Protein AF-A0A3D3G756-F1 (afdb_monomer)

Secondary structure (DSSP, 8-state):
-HHHHHSHHHHHHHHHHHHHHHHHHHHHHHHHHS--------------------------------------PPPPPP-------------------PPPPP-PPPPP-PPPPPPPPPBPTT-EESSGGGBPTTEEEE-SSSS-EEEEETT-TT-TT---------------------------HHHHHHHHHHHHHHHHHHH-

Radius of gyration: 45.31 Å; Cα contacts (8 Å, |Δi|>4): 99; chains: 1; bounding box: 117×76×97 Å

Sequence (204 aa):
MKFLKKNWPFLLIGLVSLLLGVLAILTAAKLRQTKPVAPTAPQSKPQALEGSPVPECRTSFTITLGSPGPSTTPSPTPTTSPGTPTPTPSPTATPVATPTPTPSATPAVTPSPTASPPLDCGSTCTSSTNCTSGMTCYIASGTTGVCRNVSCQTDTDCVCDVALAASPNPSSSVIPSVPQAGTAWPTLLLILGGTALLILGFAL

Solvent-accessible surface area (backbone atoms only — not comparable to full-atom values): 13929 Å² total; per-residue (Å²): 117,72,67,62,68,74,43,40,66,60,53,50,51,51,52,54,51,50,52,53,52,51,52,53,51,51,52,52,49,53,61,65,66,56,61,85,74,69,76,85,67,78,81,79,75,79,79,75,78,86,83,72,90,76,80,81,85,77,89,83,80,84,83,81,75,83,72,84,74,84,81,81,79,84,82,84,80,89,78,90,80,84,88,78,84,85,78,77,87,71,85,78,77,76,82,72,82,73,81,76,80,72,84,74,77,75,77,78,79,75,78,74,78,78,78,72,78,58,34,56,74,67,35,80,23,77,43,40,85,44,23,36,94,78,32,33,43,43,57,90,67,83,81,53,22,28,18,17,27,73,89,27,66,85,45,85,79,46,66,60,85,78,74,80,87,74,76,81,84,72,96,70,95,73,79,79,79,70,79,71,85,65,77,51,61,68,58,56,49,52,52,54,51,53,50,51,51,53,52,53,66,72,75,109

Foldseek 3Di:
DVVCVVCVVVVVVVVVVVVVVVVVVVVVVVVVVPDVPPPPDPPPPDPPPPDDDDPPPDDDDDDDDDDPDDDDDDDDDDDDDDDDDDDDDDPDDDDDPDPDDDPDPDPDDDDDPDQDPADEFFDKDQAQSNHDPQWGFDDPDDRIGTTAHPQCSPDNVNDDPPPPDDPDDDDDDDDPPDPDPDPPPVVVCCVVVVVVVVVVVVVD

pLDDT: mean 70.36, std 15.82, range [40.25, 96.44]

Mean predicted aligned error: 23.77 Å

Structure (mmCIF, N/CA/C/O backbone):
data_AF-A0A3D3G756-F1
#
_entry.id   AF-A0A3D3G756-F1
#
loop_
_atom_site.group_PDB
_atom_site.id
_atom_site.type_symbol
_atom_site.label_atom_id
_atom_site.label_alt_id
_atom_site.label_comp_id
_atom_site.label_asym_id
_atom_site.label_entity_id
_atom_site.label_seq_id
_atom_site.pdbx_PDB_ins_code
_atom_site.Cartn_x
_atom_site.Cartn_y
_atom_site.Cartn_z
_atom_site.occupancy
_atom_site.B_iso_or_equiv
_atom_site.auth_seq_id
_atom_site.auth_comp_id
_atom_site.auth_asym_id
_atom_site.auth_atom_id
_atom_site.pdbx_PDB_model_num
ATOM 1 N N . MET A 1 1 ? -49.287 19.455 43.563 1.00 56.22 1 MET A N 1
ATOM 2 C CA . MET A 1 1 ? -48.103 20.335 43.370 1.00 56.22 1 MET A CA 1
ATOM 3 C C . MET A 1 1 ? -46.859 19.928 44.181 1.00 56.22 1 MET A C 1
ATOM 5 O O . MET A 1 1 ? -45.761 20.147 43.690 1.00 56.22 1 MET A O 1
ATOM 9 N N . LYS A 1 2 ? -46.965 19.302 45.370 1.00 63.75 2 LYS A N 1
ATOM 10 C CA . LYS A 1 2 ? -45.785 18.849 46.153 1.00 63.75 2 LYS A CA 1
ATOM 11 C C . LYS A 1 2 ? -45.009 17.675 45.519 1.00 63.75 2 LYS A C 1
ATOM 13 O O . LYS A 1 2 ? -43.790 17.629 45.626 1.00 63.75 2 LYS A O 1
ATOM 18 N N . PHE A 1 3 ? -45.703 16.787 44.803 1.00 61.47 3 PHE A N 1
ATOM 19 C CA . PHE A 1 3 ? -45.111 15.628 44.113 1.00 61.47 3 PHE A CA 1
ATOM 20 C C . PHE A 1 3 ? -44.195 16.028 42.939 1.00 61.47 3 PHE A C 1
ATOM 22 O O . PHE A 1 3 ? -43.108 15.484 42.778 1.00 61.47 3 PHE A O 1
ATOM 29 N N . LEU A 1 4 ? -44.583 17.061 42.180 1.00 67.75 4 LEU A N 1
ATOM 30 C CA . LEU A 1 4 ? -43.820 17.550 41.025 1.00 67.75 4 LEU A CA 1
ATOM 31 C C . LEU A 1 4 ? -42.479 18.186 41.432 1.00 67.75 4 LEU A C 1
ATOM 33 O O . LEU A 1 4 ? -41.499 18.093 40.705 1.00 67.75 4 LEU A O 1
ATOM 37 N N . LYS A 1 5 ? -42.419 18.795 42.624 1.00 78.19 5 LYS A N 1
ATOM 38 C CA . LYS A 1 5 ? -41.202 19.433 43.151 1.00 78.19 5 LYS A CA 1
ATOM 39 C C . LYS A 1 5 ? -40.232 18.423 43.778 1.00 78.19 5 LYS A C 1
ATOM 41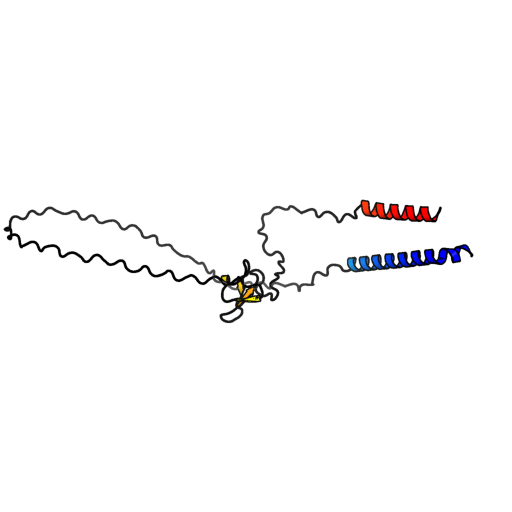 O O . LYS A 1 5 ? -39.027 18.615 43.707 1.00 78.19 5 LYS A O 1
ATOM 46 N N . LYS A 1 6 ? -40.761 17.339 44.357 1.00 82.94 6 LYS A N 1
ATOM 47 C CA . LYS A 1 6 ? -39.988 16.219 44.925 1.00 82.94 6 LYS A CA 1
ATOM 48 C C . LYS A 1 6 ? -39.325 15.379 43.825 1.00 82.94 6 LYS A C 1
ATOM 50 O O . LYS A 1 6 ? -38.186 14.956 43.986 1.00 82.94 6 LYS A O 1
ATOM 55 N N . ASN A 1 7 ? -40.018 15.209 42.697 1.00 80.94 7 ASN A N 1
ATOM 56 C CA . ASN A 1 7 ? -39.595 14.327 41.604 1.00 80.94 7 ASN A CA 1
ATOM 57 C C . ASN A 1 7 ? -38.994 15.090 40.408 1.00 80.94 7 ASN A C 1
ATOM 59 O O . ASN A 1 7 ? -38.668 14.492 39.386 1.00 80.94 7 ASN A O 1
ATOM 63 N N . TRP A 1 8 ? -38.812 16.407 40.545 1.00 86.38 8 TRP A N 1
ATOM 64 C CA . TRP A 1 8 ? -38.181 17.275 39.552 1.00 86.38 8 TRP A CA 1
ATOM 65 C C . TRP A 1 8 ? -36.830 16.762 39.017 1.00 86.38 8 TRP A C 1
ATOM 67 O O . TRP A 1 8 ? -36.660 16.772 37.798 1.00 86.38 8 TRP A O 1
ATOM 77 N N . PRO A 1 9 ? -35.881 16.265 39.846 1.00 87.19 9 PRO A N 1
ATOM 78 C CA . PRO A 1 9 ? -34.619 15.750 39.314 1.00 87.19 9 PRO A CA 1
ATOM 79 C C . PRO A 1 9 ? -34.810 14.499 38.445 1.00 87.19 9 PRO A C 1
ATOM 81 O O . PRO A 1 9 ? -34.137 14.368 37.429 1.00 87.19 9 PRO A O 1
ATOM 84 N N . PHE A 1 10 ? -35.761 13.620 38.774 1.00 87.44 10 PHE A N 1
ATOM 85 C CA . PHE A 1 10 ? -36.064 12.437 37.959 1.00 87.44 10 PHE A CA 1
ATOM 86 C C . PHE A 1 10 ? -36.694 12.810 36.614 1.00 87.44 10 PHE A C 1
ATOM 88 O O . PHE A 1 10 ? -36.342 12.226 35.592 1.00 87.44 10 PHE A O 1
ATOM 95 N N . LEU A 1 11 ? -37.562 13.827 36.592 1.00 86.81 11 LEU A N 1
ATOM 96 C CA . LEU A 1 11 ? -38.091 14.387 35.344 1.00 86.81 11 LEU A CA 1
ATOM 97 C C . LEU A 1 11 ? -36.989 15.015 34.484 1.00 86.81 11 LEU A C 1
ATOM 99 O O . LEU A 1 11 ? -36.976 14.811 33.274 1.00 86.81 11 LEU A O 1
ATOM 103 N N . LEU A 1 12 ? -36.044 15.732 35.099 1.00 90.75 12 LEU A N 1
ATOM 104 C CA . LEU A 1 12 ? -34.893 16.310 34.402 1.00 90.75 12 LEU A CA 1
ATOM 105 C C . LEU A 1 12 ? -33.998 15.227 33.792 1.00 90.75 12 LEU A C 1
ATOM 107 O O . LEU A 1 12 ? -33.645 15.315 32.620 1.00 90.75 12 LEU A O 1
ATOM 111 N N . ILE A 1 13 ? -33.680 14.183 34.558 1.00 93.44 13 ILE A N 1
ATOM 112 C CA . ILE A 1 13 ? -32.874 13.048 34.089 1.00 93.44 13 ILE A CA 1
ATOM 113 C C . ILE A 1 13 ? -33.584 12.322 32.940 1.00 93.44 13 ILE A C 1
ATOM 115 O O . ILE A 1 13 ? -32.959 12.044 31.918 1.00 93.44 13 ILE A O 1
ATOM 119 N N . GLY A 1 14 ? -34.892 12.072 33.064 1.00 92.38 14 GLY A N 1
ATOM 120 C CA . GLY A 1 14 ? -35.694 11.465 32.001 1.00 92.38 14 GLY A CA 1
ATOM 121 C C . GLY A 1 14 ? -35.708 12.304 30.721 1.00 92.38 14 GLY A C 1
ATOM 122 O O . GLY A 1 14 ? -35.522 11.768 29.631 1.00 92.38 14 GLY A O 1
ATOM 123 N N . LEU A 1 15 ? -35.842 13.628 30.849 1.00 92.88 15 LEU A N 1
ATOM 124 C CA . LEU A 1 15 ? -35.840 14.548 29.713 1.00 92.88 15 LEU A CA 1
ATOM 125 C C . LEU A 1 15 ? -34.470 14.601 29.025 1.00 92.88 15 LEU A C 1
ATOM 127 O O . LEU A 1 15 ? -34.412 14.547 27.800 1.00 92.88 15 LEU A O 1
ATOM 131 N N . VAL A 1 16 ? -33.373 14.636 29.787 1.00 95.50 16 VAL A N 1
ATOM 132 C CA . VAL A 1 16 ? -32.006 14.586 29.238 1.00 95.50 16 VAL A CA 1
ATOM 133 C C . VAL A 1 16 ? -31.750 13.258 28.520 1.00 95.50 16 VAL A C 1
ATOM 135 O O . VAL A 1 16 ? -31.203 13.257 27.418 1.00 95.50 16 VAL A O 1
ATOM 138 N N . SER A 1 17 ? -32.189 12.133 29.091 1.00 95.62 17 SER A N 1
ATOM 139 C CA . SER A 1 17 ? -32.052 10.812 28.462 1.00 95.62 17 SER A CA 1
ATOM 140 C C . SER A 1 17 ? -32.844 10.716 27.151 1.00 95.62 17 SER A C 1
ATOM 142 O O . SER A 1 17 ? -32.322 10.235 26.145 1.00 95.62 17 SER A O 1
ATOM 144 N N . LEU A 1 18 ? -34.071 11.253 27.124 1.00 95.50 18 LEU A N 1
ATOM 145 C CA . LEU A 1 18 ? -34.887 11.343 25.910 1.00 95.50 18 LEU A CA 1
ATOM 146 C C . LEU A 1 18 ? -34.184 12.178 24.829 1.00 95.50 18 LEU A C 1
ATOM 148 O O . LEU A 1 18 ? -34.130 11.773 23.669 1.00 95.50 18 LEU A O 1
ATOM 152 N N . LEU A 1 19 ? -33.606 13.318 25.212 1.00 96.00 19 LEU A N 1
ATOM 153 C CA . LEU A 1 19 ? -32.901 14.224 24.303 1.00 96.00 19 LEU A CA 1
ATOM 154 C C . LEU A 1 19 ? -31.665 13.561 23.678 1.00 96.00 19 LEU A C 1
ATOM 156 O O . LEU A 1 19 ? -31.461 13.656 22.467 1.00 96.00 19 LEU A O 1
ATOM 160 N N . LEU A 1 20 ? -30.884 12.831 24.480 1.00 96.38 20 LEU A N 1
ATOM 161 C CA . LEU A 1 20 ? -29.739 12.052 24.002 1.00 96.38 20 LEU A CA 1
ATOM 162 C C . LEU A 1 20 ? -30.171 10.920 23.058 1.00 96.38 20 LEU A C 1
ATOM 164 O O . LEU A 1 20 ? -29.546 10.718 22.016 1.00 96.38 20 LEU A O 1
ATOM 168 N N . GLY A 1 21 ? -31.268 10.225 23.374 1.00 95.81 21 GLY A N 1
ATOM 169 C CA . GLY A 1 21 ? -31.840 9.194 22.507 1.00 95.81 21 GLY A CA 1
ATOM 170 C C . GLY A 1 21 ? -32.281 9.746 21.148 1.00 95.81 21 GLY A C 1
ATOM 171 O O . GLY A 1 21 ? -31.941 9.181 20.108 1.00 95.81 21 GLY A O 1
ATOM 172 N N . VAL A 1 22 ? -32.968 10.892 21.134 1.00 96.12 22 VAL A N 1
ATOM 173 C CA . VAL A 1 22 ? -33.380 11.568 19.893 1.00 96.12 22 VAL A CA 1
ATOM 174 C C . VAL A 1 22 ? -32.163 11.997 19.070 1.00 96.12 22 VAL A C 1
ATOM 176 O O . VAL A 1 22 ? -32.138 11.764 17.861 1.00 96.12 22 VAL A O 1
ATOM 179 N N . LEU A 1 23 ? -31.122 12.555 19.698 1.00 96.44 23 LEU A N 1
ATOM 180 C CA . LEU A 1 23 ? -29.892 12.952 19.004 1.00 96.44 23 LEU A CA 1
ATOM 181 C C . LEU A 1 23 ? -29.186 11.755 18.342 1.00 96.44 23 LEU A C 1
ATOM 183 O O . LEU A 1 23 ? -28.749 11.851 17.191 1.00 96.44 23 LEU A O 1
ATOM 187 N N . ALA A 1 24 ? -29.117 10.613 19.030 1.00 95.56 24 ALA A N 1
ATOM 188 C CA . ALA A 1 24 ? -28.539 9.388 18.481 1.00 95.56 24 ALA A CA 1
ATOM 189 C C . ALA A 1 24 ? -29.337 8.869 17.270 1.00 95.56 24 ALA A C 1
ATOM 191 O O . ALA A 1 24 ? -28.749 8.529 16.241 1.00 95.56 24 ALA A O 1
ATOM 192 N N . ILE A 1 25 ? -30.673 8.874 17.350 1.00 95.12 25 ILE A N 1
ATOM 193 C CA . ILE A 1 25 ? -31.556 8.453 16.250 1.00 95.12 25 ILE A CA 1
ATOM 194 C C . ILE A 1 25 ? -31.404 9.378 15.038 1.00 95.12 25 ILE A C 1
ATOM 196 O O . ILE A 1 25 ? -31.280 8.895 13.913 1.00 95.12 25 ILE A O 1
ATOM 200 N N . LEU A 1 26 ? -31.364 10.696 15.246 1.00 92.81 26 LEU A N 1
ATOM 201 C CA . LEU A 1 26 ? -31.171 11.666 14.164 1.00 92.81 26 LEU A CA 1
ATOM 202 C C . LEU A 1 26 ? -29.805 11.501 13.486 1.00 92.81 26 LEU A C 1
ATOM 204 O O . LEU A 1 26 ? -29.721 11.550 12.258 1.00 92.81 26 LEU A O 1
ATOM 208 N N . THR A 1 27 ? -28.753 11.238 14.263 1.00 92.56 27 THR A N 1
ATOM 209 C CA . THR A 1 27 ? -27.407 10.967 13.735 1.00 92.56 27 THR A CA 1
ATOM 210 C C . THR A 1 27 ? -27.396 9.687 12.8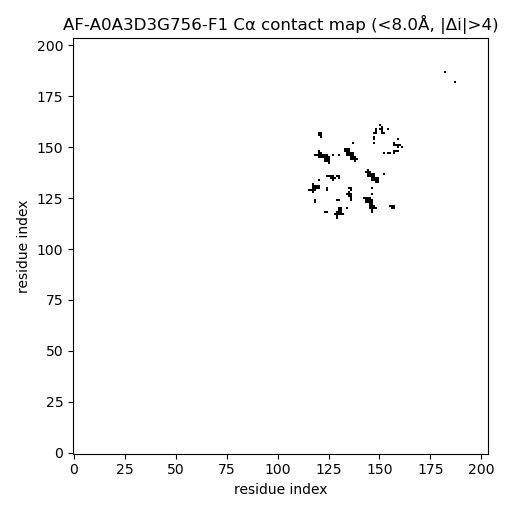94 1.00 92.56 27 THR A C 1
ATOM 212 O O . THR A 1 27 ? -26.903 9.685 11.766 1.00 92.56 27 THR A O 1
ATOM 215 N N . ALA A 1 28 ? -28.024 8.612 13.380 1.00 89.25 28 ALA A N 1
ATOM 216 C CA . ALA A 1 28 ? -28.151 7.364 12.632 1.00 89.25 28 ALA A CA 1
ATOM 217 C C . ALA A 1 28 ? -28.989 7.530 11.351 1.00 89.25 28 ALA A C 1
ATOM 219 O O . ALA A 1 28 ? -28.640 6.982 10.305 1.00 89.25 28 ALA A O 1
ATOM 220 N N . ALA A 1 29 ? -30.074 8.306 11.400 1.00 89.62 29 ALA A N 1
ATOM 221 C CA . ALA A 1 29 ? -30.897 8.603 10.231 1.00 89.62 29 ALA A CA 1
ATOM 222 C C . ALA A 1 29 ? -30.112 9.400 9.178 1.00 89.62 29 ALA A C 1
ATOM 224 O O . ALA A 1 29 ? -30.185 9.079 7.992 1.00 89.62 29 ALA A O 1
ATOM 225 N N . LYS A 1 30 ? -29.301 10.380 9.601 1.00 85.94 30 LYS A N 1
ATOM 226 C CA . LYS A 1 30 ? -28.418 11.140 8.706 1.00 85.94 30 LYS A CA 1
ATOM 227 C C . LYS A 1 30 ? -27.378 10.254 8.019 1.00 85.94 30 LYS A C 1
ATOM 229 O O . LYS A 1 30 ? -27.216 10.375 6.809 1.00 85.94 30 LYS A O 1
ATOM 234 N N . LEU A 1 31 ? -26.761 9.320 8.743 1.00 77.94 31 LEU A N 1
ATOM 235 C CA . LEU A 1 31 ? -25.811 8.350 8.176 1.00 77.94 31 LEU A CA 1
ATOM 236 C C . LEU A 1 31 ? -26.469 7.341 7.221 1.00 77.94 31 LEU A C 1
ATOM 238 O O . LEU A 1 31 ? -25.839 6.864 6.285 1.00 77.94 31 LEU A O 1
ATOM 242 N N . ARG A 1 32 ? -27.748 7.006 7.422 1.00 78.44 32 ARG A N 1
ATOM 243 C CA . ARG A 1 32 ? -28.494 6.147 6.482 1.00 78.44 32 ARG A CA 1
ATOM 244 C C . ARG A 1 32 ? -28.936 6.892 5.224 1.00 78.44 32 ARG A C 1
ATOM 246 O O . ARG A 1 32 ? -29.109 6.276 4.178 1.00 78.44 32 ARG A O 1
ATOM 253 N N . GLN A 1 33 ? -29.151 8.202 5.326 1.00 66.19 33 GLN A N 1
ATOM 254 C CA . GLN A 1 33 ? -29.564 9.045 4.203 1.00 66.19 33 GLN A CA 1
ATOM 255 C C . GLN A 1 33 ? -28.404 9.488 3.313 1.00 66.19 33 GLN A C 1
ATOM 257 O O . GLN A 1 33 ? -28.647 9.859 2.163 1.00 66.19 33 GLN A O 1
ATOM 262 N N . THR A 1 34 ? -27.158 9.406 3.784 1.00 60.72 34 THR A N 1
ATOM 263 C CA . THR A 1 34 ? -25.997 9.423 2.895 1.00 60.72 34 THR A CA 1
ATOM 264 C C . THR A 1 34 ? -25.989 8.117 2.110 1.00 60.72 34 THR A C 1
ATOM 266 O O . THR A 1 34 ? -25.312 7.155 2.469 1.00 60.72 34 THR A O 1
ATOM 269 N N . LYS A 1 35 ? -26.798 8.061 1.043 1.00 58.97 35 LYS A N 1
ATOM 270 C CA . LYS A 1 35 ? -26.638 7.061 -0.014 1.00 58.97 35 LYS A CA 1
ATOM 271 C C . LYS A 1 35 ? -25.149 7.038 -0.374 1.00 58.97 35 LYS A C 1
ATOM 273 O O . LYS A 1 35 ? -24.570 8.124 -0.456 1.00 58.97 35 LYS A O 1
ATOM 278 N N . PRO A 1 36 ? -24.531 5.866 -0.594 1.00 55.97 36 PRO A N 1
ATOM 279 C CA . PRO A 1 36 ? -23.210 5.816 -1.193 1.00 55.97 36 PRO A CA 1
ATOM 280 C C . PRO A 1 36 ? -23.322 6.587 -2.503 1.00 55.97 36 PRO A C 1
ATOM 282 O O . PRO A 1 36 ? -23.996 6.146 -3.436 1.00 55.97 36 PRO A O 1
ATOM 285 N N . VAL A 1 37 ? -22.774 7.798 -2.538 1.00 56.34 37 VAL A N 1
ATOM 286 C CA . VAL A 1 37 ? -22.616 8.518 -3.788 1.00 56.34 37 VAL A CA 1
ATOM 287 C C . VAL A 1 37 ? -21.508 7.743 -4.467 1.00 56.34 37 VAL A C 1
ATOM 289 O O . VAL A 1 37 ? -20.333 7.963 -4.184 1.00 56.34 37 VAL A O 1
ATOM 292 N N . ALA A 1 38 ? -21.892 6.748 -5.270 1.00 58.22 38 ALA A N 1
ATOM 293 C CA . ALA A 1 38 ? -20.978 6.186 -6.241 1.00 58.22 38 ALA A CA 1
ATOM 294 C C . ALA A 1 38 ? -20.396 7.402 -6.971 1.00 58.22 38 ALA A C 1
ATOM 296 O O . ALA A 1 38 ? -21.190 8.230 -7.438 1.00 58.22 38 ALA A O 1
ATOM 297 N N . PRO A 1 39 ? -19.065 7.591 -6.966 1.00 51.47 39 PRO A N 1
ATOM 298 C CA . PRO A 1 39 ? -18.471 8.725 -7.644 1.00 51.47 39 PRO A CA 1
ATOM 299 C C . PRO A 1 39 ? -19.024 8.696 -9.060 1.00 51.47 39 PRO A C 1
ATOM 301 O O . PRO A 1 39 ? -18.984 7.649 -9.710 1.00 51.47 39 PRO A O 1
ATOM 304 N N . THR A 1 40 ? -19.638 9.800 -9.490 1.00 53.28 40 THR A N 1
ATOM 305 C CA . THR A 1 40 ? -20.108 9.964 -10.862 1.00 53.28 40 THR A CA 1
ATOM 306 C C . THR A 1 40 ? -18.867 9.950 -11.741 1.00 53.28 40 THR A C 1
ATOM 308 O O . THR A 1 40 ? -18.312 10.992 -12.079 1.00 53.28 40 THR A O 1
ATOM 311 N N . ALA A 1 41 ? -18.374 8.749 -12.029 1.00 56.94 41 ALA A N 1
ATOM 312 C CA . ALA A 1 41 ? -17.306 8.525 -12.964 1.00 56.94 41 ALA A CA 1
ATOM 313 C C . ALA A 1 41 ? -17.841 9.028 -14.308 1.00 56.94 41 ALA A C 1
ATOM 315 O O . ALA A 1 41 ? -18.948 8.637 -14.702 1.00 56.94 41 ALA A O 1
ATOM 316 N N . PRO A 1 42 ? -17.125 9.940 -14.983 1.00 50.94 42 PRO A N 1
ATOM 317 C CA . PRO A 1 42 ? -17.526 10.385 -16.305 1.00 50.94 42 PRO A CA 1
ATOM 318 C C . PRO A 1 42 ? -17.707 9.143 -17.176 1.00 50.94 42 PRO A C 1
ATOM 320 O O . PRO A 1 42 ? -16.817 8.296 -17.229 1.00 50.94 42 PRO A O 1
ATOM 323 N N . GLN A 1 43 ? -18.875 9.008 -17.814 1.00 53.28 43 GLN A N 1
ATOM 324 C CA . GLN A 1 43 ? -19.094 7.957 -18.802 1.00 53.28 43 GLN A CA 1
ATOM 325 C C . GLN A 1 43 ? -17.998 8.083 -19.859 1.00 53.28 43 GLN A C 1
ATOM 327 O O . GLN A 1 43 ? -18.017 8.991 -20.692 1.00 53.28 43 GLN A O 1
ATOM 332 N N . SER A 1 44 ? -17.029 7.176 -19.817 1.00 49.44 44 SER A N 1
ATOM 333 C CA . SER A 1 44 ? -16.049 6.993 -20.869 1.00 49.44 44 SER A CA 1
ATOM 334 C C . SER A 1 44 ? -16.803 6.466 -22.082 1.00 49.44 44 SER A C 1
ATOM 336 O O . SER A 1 44 ? -17.069 5.277 -22.206 1.00 49.44 44 SER A O 1
ATOM 338 N N . LYS A 1 45 ? -17.214 7.383 -22.961 1.00 56.22 45 LYS A N 1
ATOM 339 C CA . LYS A 1 45 ? -17.682 7.074 -24.310 1.00 56.22 45 LYS A CA 1
ATOM 340 C C . LYS A 1 45 ? -16.483 6.495 -25.068 1.00 56.22 45 LYS A C 1
ATOM 342 O O . LYS A 1 45 ? -15.575 7.263 -25.389 1.00 56.22 45 LYS A O 1
ATOM 347 N N . PRO A 1 46 ? -16.422 5.183 -25.350 1.00 48.97 46 PRO A N 1
ATOM 348 C CA . PRO A 1 46 ? -15.341 4.656 -26.154 1.00 48.97 46 PRO A CA 1
ATOM 349 C C . PRO A 1 46 ? -15.665 5.006 -27.605 1.00 48.97 46 PRO A C 1
ATOM 351 O O . PRO A 1 46 ? -16.564 4.427 -28.210 1.00 48.97 46 PRO A O 1
ATOM 354 N N . GLN A 1 47 ? -14.958 5.983 -28.172 1.00 49.31 47 GLN A N 1
ATOM 355 C CA . GLN A 1 47 ? -14.748 5.977 -29.615 1.00 49.31 47 GLN A CA 1
ATOM 356 C C . GLN A 1 47 ? -13.732 4.871 -29.889 1.00 49.31 47 GLN A C 1
ATOM 358 O O . GLN A 1 47 ? -12.527 5.074 -29.757 1.00 49.31 47 GLN A O 1
ATOM 363 N N . ALA A 1 48 ? -14.232 3.680 -30.215 1.00 47.06 48 ALA A N 1
ATOM 364 C CA . ALA A 1 48 ? -13.432 2.701 -30.923 1.00 47.06 48 ALA A CA 1
ATOM 365 C C . ALA A 1 48 ? -13.021 3.350 -32.250 1.00 47.06 48 ALA A C 1
ATOM 367 O O . ALA A 1 48 ? -13.861 3.662 -33.094 1.00 47.06 48 ALA A O 1
ATOM 368 N N . LEU A 1 49 ? -11.729 3.626 -32.392 1.00 51.66 49 LEU A N 1
ATOM 369 C CA . LEU A 1 49 ? -11.130 3.958 -33.672 1.00 51.66 49 LEU A CA 1
ATOM 370 C C . LEU A 1 49 ? -11.069 2.643 -34.465 1.00 51.66 49 LEU A C 1
ATOM 372 O O . LEU A 1 49 ? -10.074 1.923 -34.436 1.00 51.66 49 LEU A O 1
ATOM 376 N N . GLU A 1 50 ? -12.184 2.269 -35.091 1.00 54.16 50 GLU A N 1
ATOM 377 C CA . GLU A 1 50 ? -12.202 1.232 -36.118 1.00 54.16 50 GLU A CA 1
ATOM 378 C C . GLU A 1 50 ? -11.343 1.717 -37.288 1.00 54.16 50 GLU A C 1
ATOM 380 O O . GLU A 1 50 ? -11.673 2.696 -37.954 1.00 54.16 50 GLU A O 1
ATOM 385 N N . GLY A 1 51 ? -10.215 1.044 -37.510 1.00 51.81 51 GLY A N 1
ATOM 386 C CA . GLY A 1 51 ? -9.379 1.259 -38.688 1.00 51.81 51 GLY A CA 1
ATOM 387 C C . GLY A 1 51 ? -7.962 1.726 -38.383 1.00 51.81 51 GLY A C 1
ATOM 388 O O . GLY A 1 51 ? -7.555 2.799 -38.814 1.00 51.81 51 GLY A O 1
ATOM 389 N N . SER A 1 52 ? -7.166 0.897 -37.707 1.00 51.91 52 SER A N 1
ATOM 390 C CA . SER A 1 52 ? -5.721 0.910 -37.949 1.00 51.91 52 SER A CA 1
ATOM 391 C C . SER A 1 52 ? -5.149 -0.497 -37.749 1.00 51.91 52 SER A C 1
ATOM 393 O O . SER A 1 52 ? -5.371 -1.084 -36.687 1.00 51.91 52 SER A O 1
ATOM 395 N N . PRO A 1 53 ? -4.471 -1.088 -38.751 1.00 55.81 53 PRO A N 1
ATOM 396 C CA . PRO A 1 53 ? -3.893 -2.418 -38.626 1.00 55.81 53 PRO A CA 1
ATOM 397 C C . PRO A 1 53 ? -2.708 -2.363 -37.657 1.00 55.81 53 PRO A C 1
ATOM 399 O O . PRO A 1 53 ? -1.628 -1.883 -37.996 1.00 55.81 53 PRO A O 1
ATOM 402 N N . VAL A 1 54 ? -2.911 -2.850 -36.434 1.00 53.09 54 VAL A N 1
ATOM 403 C CA . VAL A 1 54 ? -1.814 -3.138 -35.505 1.00 53.09 54 VAL A CA 1
ATOM 404 C C . VAL A 1 54 ? -1.023 -4.312 -36.093 1.00 53.09 54 VAL A C 1
ATOM 406 O O . VAL A 1 54 ? -1.623 -5.364 -36.323 1.00 53.09 54 VAL A O 1
ATOM 409 N N . PRO A 1 55 ? 0.286 -4.183 -36.375 1.00 56.56 55 PRO A N 1
ATOM 410 C CA . PRO A 1 55 ? 1.073 -5.327 -36.805 1.00 56.56 55 PRO A CA 1
ATOM 411 C C . PRO A 1 55 ? 1.158 -6.332 -35.651 1.00 56.56 55 PRO A C 1
ATOM 413 O O . PRO A 1 55 ? 1.650 -6.019 -34.566 1.00 56.56 55 PRO A O 1
ATOM 416 N N . GLU A 1 56 ? 0.660 -7.545 -35.886 1.00 50.69 56 GLU A N 1
ATOM 417 C CA . GLU A 1 56 ? 0.852 -8.692 -35.005 1.00 50.69 56 GLU A CA 1
ATOM 418 C C . GLU A 1 56 ? 2.356 -8.974 -34.864 1.00 50.69 56 GLU A C 1
ATOM 420 O O . GLU A 1 56 ? 2.990 -9.552 -35.749 1.00 50.69 56 GLU A O 1
ATOM 425 N N . CYS A 1 57 ? 2.953 -8.589 -33.738 1.00 47.25 57 CYS A N 1
ATOM 426 C CA . CYS A 1 57 ? 4.287 -9.054 -33.373 1.00 47.25 57 CYS A CA 1
ATOM 427 C C . CYS A 1 57 ? 4.208 -10.530 -32.962 1.00 47.25 57 CYS A C 1
ATOM 429 O O . CYS A 1 57 ? 4.076 -10.866 -31.787 1.00 47.25 57 CYS A O 1
ATOM 431 N N . ARG A 1 58 ? 4.279 -11.429 -33.948 1.00 62.88 58 ARG A N 1
ATOM 432 C CA . ARG A 1 58 ? 4.446 -12.869 -33.732 1.00 62.88 58 ARG A CA 1
ATOM 433 C C . ARG A 1 58 ? 5.921 -13.167 -33.460 1.00 62.88 58 ARG A C 1
ATOM 435 O O . ARG A 1 58 ? 6.755 -13.087 -34.357 1.00 62.88 58 ARG A O 1
ATOM 442 N N . THR A 1 59 ? 6.255 -13.541 -32.229 1.00 51.56 59 THR A N 1
ATOM 443 C CA . THR A 1 59 ? 7.587 -14.048 -31.881 1.00 51.56 59 THR A CA 1
ATOM 444 C C . THR A 1 59 ? 7.669 -15.544 -32.198 1.00 51.56 59 THR A C 1
ATOM 446 O O . THR A 1 59 ? 7.270 -16.395 -31.408 1.00 51.56 59 THR A O 1
ATOM 449 N N . SER A 1 60 ? 8.174 -15.887 -33.386 1.00 66.31 60 SER A N 1
ATOM 450 C CA . SER A 1 60 ? 8.553 -17.263 -33.734 1.00 66.31 60 SER A CA 1
ATOM 451 C C . SER A 1 60 ? 10.054 -17.457 -33.534 1.00 66.31 60 SER A C 1
ATOM 453 O O . SER A 1 60 ? 10.844 -16.735 -34.139 1.00 66.31 60 SER A O 1
ATOM 455 N N . PHE A 1 61 ? 10.455 -18.450 -32.744 1.00 56.91 61 PHE A N 1
ATOM 456 C CA . PHE A 1 61 ? 11.833 -18.933 -32.714 1.00 56.91 61 PHE A CA 1
ATOM 457 C C . PHE A 1 61 ? 11.858 -20.401 -33.137 1.00 56.91 61 PHE A C 1
ATOM 459 O O . PHE A 1 61 ? 11.089 -21.226 -32.645 1.00 56.91 61 PHE A O 1
ATOM 466 N N . THR A 1 62 ? 12.732 -20.712 -34.086 1.00 56.75 62 THR A N 1
ATOM 467 C CA . THR A 1 62 ? 12.937 -22.064 -34.605 1.00 56.75 62 THR A CA 1
ATOM 468 C C . THR A 1 62 ? 14.125 -22.664 -33.868 1.00 56.75 62 THR A C 1
ATOM 470 O O . THR A 1 62 ? 15.239 -22.156 -33.984 1.00 56.75 62 THR A O 1
ATOM 473 N N . ILE A 1 63 ? 13.909 -23.725 -33.089 1.00 56.00 63 ILE A N 1
ATOM 474 C CA . ILE A 1 63 ? 15.014 -24.480 -32.492 1.00 56.00 63 ILE A CA 1
ATOM 475 C C . ILE A 1 63 ? 15.547 -25.443 -33.556 1.00 56.00 63 ILE A C 1
ATOM 477 O O . ILE A 1 63 ? 14.915 -26.450 -33.872 1.00 56.00 63 ILE A O 1
ATOM 481 N N . THR A 1 64 ? 16.716 -25.132 -34.109 1.00 50.94 64 THR A N 1
ATOM 482 C CA . THR A 1 64 ? 17.448 -26.022 -35.015 1.00 50.94 64 THR A CA 1
ATOM 483 C C . THR A 1 64 ? 18.107 -27.131 -34.192 1.00 50.94 64 THR A C 1
ATOM 485 O O . THR A 1 64 ? 19.194 -26.948 -33.648 1.00 50.94 64 THR A O 1
ATOM 488 N N . LEU A 1 65 ? 17.447 -28.286 -34.067 1.00 56.94 65 LEU A N 1
ATOM 489 C CA . LEU A 1 65 ? 18.104 -29.503 -33.584 1.00 56.94 65 LEU A CA 1
ATOM 490 C C . LEU A 1 65 ? 19.137 -29.940 -34.631 1.00 56.94 65 LEU A C 1
ATOM 492 O O . 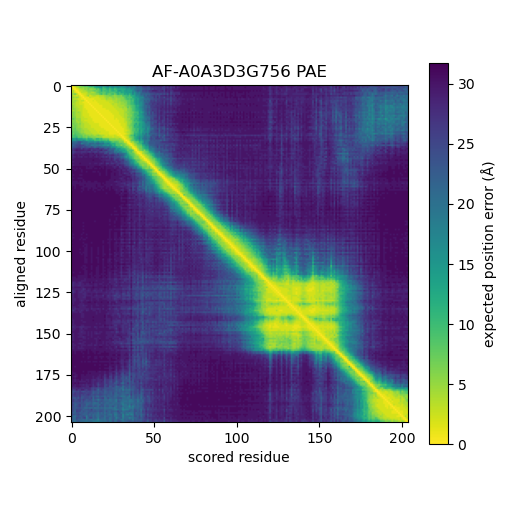LEU A 1 65 ? 18.787 -30.215 -35.778 1.00 56.94 65 LEU A O 1
ATOM 496 N N . GLY A 1 66 ? 20.410 -29.998 -34.233 1.00 48.75 66 GLY A N 1
ATOM 497 C CA . GLY A 1 66 ? 21.484 -30.547 -35.054 1.00 48.75 66 GLY A CA 1
ATOM 498 C C . GLY A 1 66 ? 21.177 -31.994 -35.436 1.00 48.75 66 GLY A C 1
ATOM 499 O O . GLY A 1 66 ? 21.156 -32.879 -34.585 1.00 48.75 66 GLY A O 1
ATOM 500 N N . SER A 1 67 ? 20.918 -32.214 -36.724 1.00 57.34 67 SER A N 1
ATOM 501 C CA . SER A 1 67 ? 20.789 -33.538 -37.329 1.00 57.34 67 SER A CA 1
ATOM 502 C C . SER A 1 67 ? 22.092 -34.322 -37.123 1.00 57.34 67 SER A C 1
ATOM 504 O O . SER A 1 67 ? 23.154 -33.789 -37.459 1.00 57.34 67 SER A O 1
ATOM 506 N N . PRO A 1 68 ? 22.067 -35.572 -36.622 1.00 54.34 68 PRO A N 1
ATOM 507 C CA . PRO A 1 68 ? 23.255 -36.414 -36.619 1.00 54.34 68 PRO A CA 1
ATOM 508 C C . PRO A 1 68 ? 23.665 -36.666 -38.075 1.00 54.34 68 PRO A C 1
ATOM 510 O O . PRO A 1 68 ? 22.918 -37.255 -38.857 1.00 54.34 68 PRO A O 1
ATOM 513 N N . GLY A 1 69 ? 24.826 -36.137 -38.461 1.00 56.78 69 GLY A N 1
ATOM 514 C CA . GLY A 1 69 ? 25.404 -36.365 -39.781 1.00 56.78 69 GLY A CA 1
ATOM 515 C C . GLY A 1 69 ? 25.723 -37.853 -39.981 1.00 56.78 69 GLY A C 1
ATOM 516 O O . GLY A 1 69 ? 26.168 -38.506 -39.032 1.00 56.78 69 GLY A O 1
ATOM 517 N N . PRO A 1 70 ? 25.502 -38.418 -41.182 1.00 53.09 70 PRO A N 1
ATOM 518 C CA . PRO A 1 70 ? 25.874 -39.795 -41.466 1.00 53.09 70 PRO A CA 1
ATOM 519 C C . PRO A 1 70 ? 27.397 -39.951 -41.384 1.00 53.09 70 PRO A C 1
ATOM 521 O O . PRO A 1 70 ? 28.153 -39.323 -42.124 1.00 53.09 70 PRO A O 1
ATOM 524 N N . SER A 1 71 ? 27.827 -40.804 -40.456 1.00 50.34 71 SER A N 1
ATOM 525 C CA . SER A 1 71 ? 29.202 -41.273 -40.310 1.00 50.34 71 SER A CA 1
ATOM 526 C C . SER A 1 71 ? 29.624 -42.013 -41.581 1.00 50.34 71 SER A C 1
ATOM 528 O O . SER A 1 71 ? 29.121 -43.096 -41.880 1.00 50.34 71 SER A O 1
ATOM 530 N N . THR A 1 72 ? 30.525 -41.419 -42.361 1.00 46.53 72 THR A N 1
ATOM 531 C CA . THR A 1 72 ? 31.151 -42.083 -43.504 1.00 46.53 72 THR A CA 1
ATOM 532 C C . THR A 1 72 ? 32.218 -43.045 -42.997 1.00 46.53 72 THR A C 1
ATOM 534 O O . THR A 1 72 ? 33.277 -42.617 -42.543 1.00 46.53 72 THR A O 1
ATOM 537 N N . THR A 1 73 ? 31.942 -44.342 -43.090 1.00 52.03 73 THR A N 1
ATOM 538 C CA . THR A 1 73 ? 32.915 -45.426 -42.917 1.00 52.03 73 THR A CA 1
ATOM 539 C C . THR A 1 73 ? 33.879 -45.461 -44.110 1.00 52.03 73 THR A C 1
ATOM 541 O O . THR A 1 73 ? 33.431 -45.751 -45.220 1.00 52.03 73 THR A O 1
ATOM 544 N N . PRO A 1 74 ? 35.193 -45.223 -43.941 1.00 54.28 74 PRO A N 1
ATOM 545 C CA . PRO A 1 74 ? 36.160 -45.583 -44.965 1.00 54.28 74 PRO A CA 1
ATOM 546 C C . PRO A 1 74 ? 36.506 -47.074 -44.848 1.00 54.28 74 PRO A C 1
ATOM 548 O O . PRO A 1 74 ? 36.984 -47.548 -43.819 1.00 54.28 74 PRO A O 1
ATOM 551 N N . SER A 1 75 ? 36.255 -47.805 -45.930 1.00 51.56 75 SER A N 1
ATOM 552 C CA . SER A 1 75 ? 36.726 -49.171 -46.164 1.00 51.56 75 SER A CA 1
ATOM 553 C C . SER A 1 75 ? 38.198 -49.137 -46.600 1.00 51.56 75 SER A C 1
ATOM 555 O O . SER A 1 75 ? 38.480 -48.535 -47.638 1.00 51.56 75 SER A O 1
ATOM 557 N N . PRO A 1 76 ? 39.149 -49.764 -45.882 1.00 55.88 76 PRO A N 1
ATOM 558 C CA . PRO A 1 76 ? 40.517 -49.889 -46.369 1.00 55.88 76 PRO A CA 1
ATOM 559 C C . PRO A 1 76 ? 40.673 -51.110 -47.288 1.00 55.88 76 PRO A C 1
ATOM 561 O O . PRO A 1 76 ? 40.459 -52.256 -46.896 1.00 55.88 76 PRO A O 1
ATOM 564 N N . THR A 1 77 ? 41.076 -50.840 -48.527 1.00 52.44 77 THR A N 1
ATOM 565 C CA . THR A 1 77 ? 41.516 -51.819 -49.530 1.00 52.44 77 THR A CA 1
ATOM 566 C C . THR A 1 77 ? 42.902 -52.375 -49.158 1.00 52.44 77 THR A C 1
ATOM 568 O O . THR A 1 77 ? 43.786 -51.586 -48.814 1.00 52.44 77 THR A O 1
ATOM 571 N N . PRO A 1 78 ? 43.151 -53.697 -49.240 1.00 57.94 78 PRO A N 1
ATOM 572 C CA . PRO A 1 78 ? 44.474 -54.262 -49.003 1.00 57.94 78 PRO A CA 1
ATOM 573 C C . PRO A 1 78 ? 45.354 -54.107 -50.250 1.00 57.94 78 PRO A C 1
ATOM 575 O O . PRO A 1 78 ? 45.071 -54.683 -51.298 1.00 57.94 78 PRO A O 1
ATOM 578 N N . THR A 1 79 ? 46.457 -53.372 -50.123 1.00 55.44 79 THR A N 1
ATOM 579 C CA . THR A 1 79 ? 47.545 -53.387 -51.111 1.00 55.44 79 THR A CA 1
ATOM 580 C C . THR A 1 79 ? 48.816 -53.868 -50.434 1.00 55.44 79 THR A C 1
ATOM 582 O O . THR A 1 79 ? 4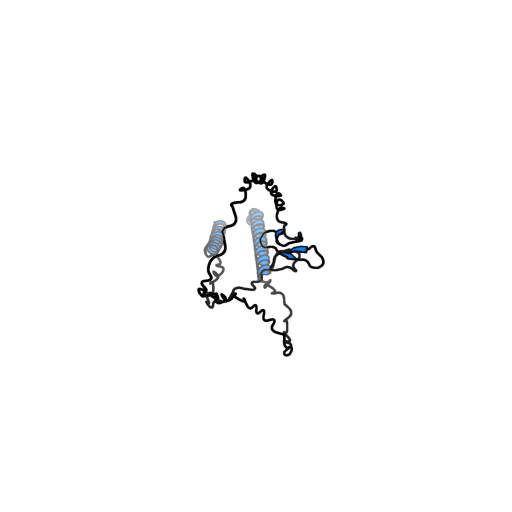9.446 -53.162 -49.652 1.00 55.44 79 THR A O 1
ATOM 585 N N . THR A 1 80 ? 49.158 -55.117 -50.726 1.00 52.28 80 THR A N 1
ATOM 586 C CA . THR A 1 80 ? 50.444 -55.749 -50.450 1.00 52.28 80 THR A CA 1
ATOM 587 C C . THR A 1 80 ? 51.547 -55.067 -51.256 1.00 52.28 80 THR A C 1
ATOM 589 O O . THR A 1 80 ? 51.463 -55.029 -52.483 1.00 52.28 80 THR A O 1
ATOM 592 N N . SER A 1 81 ? 52.602 -54.595 -50.590 1.00 53.66 81 SER A N 1
ATOM 593 C CA . SER A 1 81 ? 53.881 -54.283 -51.233 1.00 53.66 81 SER A CA 1
ATOM 594 C C . SER A 1 81 ? 55.039 -54.785 -50.356 1.00 53.66 81 SER A C 1
ATOM 596 O O . SER A 1 81 ? 54.971 -54.604 -49.136 1.00 53.66 81 SER A O 1
ATOM 598 N N . PRO A 1 82 ? 56.065 -55.458 -50.915 1.00 59.66 82 PRO A N 1
ATOM 599 C CA . PRO A 1 82 ? 57.068 -56.174 -50.138 1.00 59.66 82 PRO A CA 1
ATOM 600 C C . PRO A 1 82 ? 58.288 -55.313 -49.792 1.00 59.66 82 PRO A C 1
ATOM 602 O O . PRO A 1 82 ? 58.813 -54.592 -50.632 1.00 59.66 82 PRO A O 1
ATOM 605 N N . GLY A 1 83 ? 58.781 -55.527 -48.568 1.00 54.16 83 GLY A N 1
ATOM 606 C CA . GLY A 1 83 ? 60.202 -55.621 -48.224 1.00 54.16 83 GLY A CA 1
ATOM 607 C C . GLY A 1 83 ? 61.083 -54.400 -48.481 1.00 54.16 83 GLY A C 1
ATOM 608 O O . GLY A 1 83 ? 61.563 -54.176 -49.586 1.00 54.16 83 GLY A O 1
ATOM 609 N N . THR A 1 84 ? 61.443 -53.692 -47.414 1.00 52.25 84 THR A N 1
ATOM 610 C CA . THR A 1 84 ? 62.647 -52.847 -47.405 1.00 52.25 84 THR A CA 1
ATOM 611 C C . THR A 1 84 ? 63.252 -52.848 -45.994 1.00 52.25 84 THR A C 1
ATOM 613 O O . THR A 1 84 ? 62.512 -52.974 -45.016 1.00 52.25 84 THR A O 1
ATOM 616 N N . PRO A 1 85 ? 64.593 -52.858 -45.882 1.00 58.56 85 PRO A N 1
ATOM 617 C CA . PRO A 1 85 ? 65.300 -53.429 -44.747 1.00 58.56 85 PRO A CA 1
ATOM 618 C C . PRO A 1 85 ? 65.229 -52.560 -43.494 1.00 58.56 85 PRO A C 1
ATOM 620 O O . PRO A 1 85 ? 65.235 -51.333 -43.536 1.00 58.56 85 PRO A O 1
ATOM 623 N N . THR A 1 86 ? 65.200 -53.276 -42.379 1.00 57.22 86 THR A N 1
ATOM 624 C CA . THR A 1 86 ? 65.198 -52.835 -40.989 1.00 57.22 86 THR A CA 1
ATOM 625 C C . THR A 1 86 ? 66.318 -51.828 -40.689 1.00 57.22 86 THR A C 1
ATOM 627 O O . THR A 1 86 ? 67.488 -52.213 -40.720 1.00 57.22 86 THR A O 1
ATOM 630 N N . PRO A 1 87 ? 66.010 -50.565 -40.340 1.00 62.97 87 PRO A N 1
ATOM 631 C CA . PRO A 1 87 ? 66.982 -49.696 -39.700 1.00 62.97 87 PRO A CA 1
ATOM 632 C C . PRO A 1 87 ? 67.150 -50.083 -38.223 1.00 62.97 87 PRO A C 1
ATOM 634 O O . PRO A 1 87 ? 66.190 -50.248 -37.471 1.00 62.97 87 PRO A O 1
ATOM 637 N N . THR A 1 88 ? 68.415 -50.245 -37.856 1.00 63.94 88 THR A N 1
ATOM 638 C CA . THR A 1 88 ? 69.011 -50.453 -36.533 1.00 63.94 88 THR A CA 1
ATOM 639 C C . THR A 1 88 ? 68.301 -49.679 -35.409 1.00 63.94 88 THR A C 1
ATOM 641 O O . THR A 1 88 ? 68.001 -48.498 -35.599 1.00 63.94 88 THR A O 1
ATOM 644 N N . PRO A 1 89 ? 68.058 -50.278 -34.222 1.00 62.12 89 PRO A N 1
ATOM 645 C CA . PRO A 1 89 ? 67.423 -49.568 -33.116 1.00 62.12 89 PRO A CA 1
ATOM 646 C C . PRO A 1 89 ? 68.304 -48.402 -32.646 1.00 62.12 89 PRO A C 1
ATOM 648 O O . PRO A 1 89 ? 69.412 -48.592 -32.145 1.00 62.12 89 PRO A O 1
ATOM 651 N N . SER A 1 90 ? 67.794 -47.185 -32.829 1.00 67.25 90 SER A N 1
ATOM 652 C CA . SER A 1 90 ? 68.328 -45.958 -32.234 1.00 67.25 90 SER A CA 1
ATOM 653 C C . SER A 1 90 ? 68.174 -46.026 -30.708 1.00 67.25 90 SER A C 1
ATOM 655 O O . SER A 1 90 ? 67.156 -46.546 -30.244 1.00 67.25 90 SER A O 1
ATOM 657 N N . PRO A 1 91 ? 69.132 -45.515 -29.908 1.00 67.69 91 PRO A N 1
ATOM 658 C CA . PRO A 1 91 ? 69.026 -45.535 -28.453 1.00 67.69 91 PRO A CA 1
ATOM 659 C C . PRO A 1 91 ? 67.736 -44.845 -28.005 1.00 67.69 91 PRO A C 1
ATOM 661 O O . PRO A 1 91 ? 67.487 -43.680 -28.320 1.00 67.69 91 PRO A O 1
ATOM 664 N N . THR A 1 92 ? 66.908 -45.599 -27.287 1.00 67.81 92 THR A N 1
ATOM 665 C CA . THR A 1 92 ? 65.685 -45.123 -26.647 1.00 67.81 92 THR A CA 1
ATOM 666 C C . THR A 1 92 ? 66.043 -43.984 -25.701 1.00 67.81 92 THR A C 1
ATOM 668 O O . THR A 1 92 ? 66.744 -44.197 -24.712 1.00 67.81 92 THR A O 1
ATOM 671 N N . ALA A 1 93 ? 65.586 -42.770 -26.007 1.00 67.00 93 ALA A N 1
ATOM 672 C CA . ALA A 1 93 ? 65.726 -41.640 -25.103 1.00 67.00 93 ALA A CA 1
ATOM 673 C C . ALA A 1 93 ? 65.007 -41.971 -23.788 1.00 67.00 93 ALA A C 1
ATOM 675 O O . ALA A 1 93 ? 63.811 -42.269 -23.777 1.00 67.00 93 ALA A O 1
ATOM 676 N N . THR A 1 94 ? 65.753 -41.951 -22.686 1.00 68.75 94 THR A N 1
ATOM 677 C CA . THR A 1 94 ? 65.226 -42.098 -21.330 1.00 68.75 94 THR A CA 1
ATOM 678 C C . THR A 1 94 ? 64.106 -41.072 -21.125 1.00 68.75 94 THR A C 1
ATOM 680 O O . THR A 1 94 ? 64.334 -39.891 -21.404 1.00 68.75 94 THR A O 1
ATOM 683 N N . PRO A 1 95 ? 62.902 -41.468 -20.670 1.00 70.69 95 PRO A N 1
ATOM 684 C CA . PRO A 1 95 ? 61.817 -40.523 -20.455 1.00 70.69 95 PRO A CA 1
ATOM 685 C C . PRO A 1 95 ? 62.256 -39.495 -19.411 1.00 70.69 95 PRO A C 1
ATOM 687 O O . PRO A 1 95 ? 62.517 -39.826 -18.254 1.00 70.69 95 PRO A O 1
ATOM 690 N N . VAL A 1 96 ? 62.372 -38.240 -19.839 1.00 73.50 96 VAL A N 1
ATOM 691 C CA . VAL A 1 96 ? 62.572 -37.109 -18.936 1.00 73.50 96 VAL A CA 1
ATOM 692 C C . VAL A 1 96 ? 61.314 -37.006 -18.083 1.00 73.50 96 VAL A C 1
ATOM 694 O O . VAL A 1 96 ? 60.207 -36.937 -18.622 1.00 73.50 96 VAL A O 1
ATOM 697 N N . ALA A 1 97 ? 61.483 -37.042 -16.759 1.00 68.69 97 ALA A N 1
ATOM 698 C CA . ALA A 1 97 ? 60.388 -36.900 -15.811 1.00 68.69 97 ALA A CA 1
ATOM 699 C C . ALA A 1 97 ? 59.587 -35.638 -16.156 1.00 68.69 97 ALA A C 1
ATOM 701 O O . ALA A 1 97 ? 60.103 -34.520 -16.111 1.00 68.69 97 ALA A O 1
ATOM 702 N N . THR A 1 98 ? 58.336 -35.834 -16.562 1.00 71.44 98 THR A N 1
ATOM 703 C CA . THR A 1 98 ? 57.418 -34.736 -16.841 1.00 71.44 98 THR A CA 1
ATOM 704 C C . THR A 1 98 ? 57.184 -34.000 -15.521 1.00 71.44 98 THR A C 1
ATOM 706 O O . THR A 1 98 ? 56.831 -34.660 -14.541 1.00 71.44 98 THR A O 1
ATOM 709 N N . PRO A 1 99 ? 57.413 -32.677 -15.437 1.00 74.38 99 PRO A N 1
ATOM 710 C CA . PRO A 1 99 ? 57.171 -31.949 -14.202 1.00 74.38 99 PRO A CA 1
ATOM 711 C C . PRO A 1 99 ? 55.695 -32.090 -13.834 1.00 74.38 99 PRO A C 1
ATOM 713 O O . PRO A 1 99 ? 54.811 -31.708 -14.603 1.00 74.38 99 PRO A O 1
ATOM 716 N N . THR A 1 100 ? 55.434 -32.678 -12.669 1.00 73.94 100 THR A N 1
ATOM 717 C CA . THR A 1 100 ? 54.094 -32.773 -12.097 1.00 73.94 100 THR A CA 1
ATOM 718 C C . THR A 1 100 ? 53.537 -31.353 -11.968 1.00 73.94 100 THR A C 1
ATOM 720 O O . THR A 1 100 ? 54.195 -30.524 -11.332 1.00 73.94 100 THR A O 1
ATOM 723 N N . PRO A 1 101 ? 52.375 -31.027 -12.565 1.00 73.44 101 PRO A N 1
ATOM 724 C CA . PRO A 1 101 ? 51.808 -29.694 -12.442 1.00 73.44 101 PRO A CA 1
ATOM 725 C C . PRO A 1 101 ? 51.534 -29.407 -10.966 1.00 73.44 101 PRO A C 1
ATOM 727 O O . PRO A 1 101 ? 50.774 -30.116 -10.304 1.00 73.44 101 PRO A O 1
ATOM 730 N N . THR A 1 102 ? 52.188 -28.373 -10.448 1.00 72.25 102 THR A N 1
ATOM 731 C CA . THR A 1 102 ? 51.938 -27.829 -9.117 1.00 72.25 102 THR A CA 1
ATOM 732 C C . THR A 1 102 ? 50.457 -27.449 -9.035 1.00 72.25 102 THR A C 1
ATOM 734 O O . THR A 1 102 ? 49.971 -26.789 -9.960 1.00 72.25 102 THR A O 1
ATOM 737 N N . PRO A 1 103 ? 49.710 -27.851 -7.989 1.00 72.31 103 PRO A N 1
ATOM 738 C CA . PRO A 1 103 ? 48.300 -27.503 -7.877 1.00 72.31 103 PRO A CA 1
ATOM 739 C C . PRO A 1 103 ? 48.154 -25.981 -7.910 1.00 72.31 103 PRO A C 1
ATOM 741 O O . PRO A 1 103 ? 48.669 -25.269 -7.047 1.00 72.31 103 PRO A O 1
ATOM 744 N N . SER A 1 104 ? 47.488 -25.490 -8.956 1.00 73.31 104 SER A N 1
ATOM 745 C CA . SER A 1 104 ? 47.119 -24.086 -9.087 1.00 73.31 104 SER A CA 1
ATOM 746 C C . SER A 1 104 ? 46.209 -23.736 -7.915 1.00 73.31 104 SER A C 1
ATOM 748 O O . SER A 1 104 ? 45.246 -24.458 -7.648 1.00 73.31 104 SER A O 1
ATOM 750 N N . ALA A 1 105 ? 46.547 -22.677 -7.177 1.00 71.94 105 ALA A N 1
ATOM 751 C CA . ALA A 1 105 ? 45.747 -22.228 -6.050 1.00 71.94 105 ALA A CA 1
ATOM 752 C C . ALA A 1 105 ? 44.318 -21.959 -6.532 1.00 71.94 105 ALA A C 1
ATOM 754 O O . ALA A 1 105 ? 44.096 -21.104 -7.391 1.00 71.94 105 ALA A O 1
ATOM 755 N N . THR A 1 106 ? 43.359 -22.714 -5.994 1.00 73.88 106 THR A N 1
ATOM 756 C CA . THR A 1 106 ? 41.936 -22.506 -6.246 1.00 73.88 106 THR A CA 1
ATOM 757 C C . THR A 1 106 ? 41.615 -21.034 -5.979 1.00 73.88 106 THR A C 1
ATOM 759 O O . THR A 1 106 ? 41.915 -20.558 -4.879 1.00 73.88 106 THR A O 1
ATOM 762 N N . PRO A 1 107 ? 41.051 -20.287 -6.947 1.00 73.25 107 PRO A N 1
ATOM 763 C CA . PRO A 1 107 ? 40.700 -18.895 -6.720 1.00 73.25 107 PRO A CA 1
ATOM 764 C C . PRO A 1 107 ? 39.753 -18.820 -5.524 1.00 73.25 107 PRO A C 1
ATOM 766 O O . PRO A 1 107 ? 38.748 -19.532 -5.463 1.00 73.25 107 PRO A O 1
ATOM 769 N N . ALA A 1 108 ? 40.115 -17.991 -4.544 1.00 72.31 108 ALA A N 1
ATOM 770 C CA . ALA A 1 108 ? 39.288 -17.750 -3.376 1.00 72.31 108 ALA A CA 1
ATOM 771 C C . ALA A 1 108 ? 37.913 -17.259 -3.845 1.00 72.31 108 ALA A C 1
ATOM 773 O O . ALA A 1 108 ? 37.816 -16.284 -4.594 1.00 72.31 108 ALA A O 1
ATOM 774 N N . VAL A 1 109 ? 36.860 -17.960 -3.424 1.00 68.50 109 VAL A N 1
ATOM 775 C CA . VAL A 1 109 ? 35.478 -17.595 -3.736 1.00 68.50 109 VAL A CA 1
ATOM 776 C C . VAL A 1 109 ? 35.245 -16.197 -3.178 1.00 68.50 109 VAL A C 1
ATOM 778 O O . VAL A 1 109 ? 35.295 -15.988 -1.966 1.00 68.50 109 VAL A O 1
ATOM 781 N N . THR A 1 110 ? 35.053 -15.221 -4.063 1.00 69.75 110 THR A N 1
ATOM 782 C CA . THR A 1 110 ? 34.710 -13.860 -3.656 1.00 69.75 110 THR A CA 1
ATOM 783 C C . THR A 1 110 ? 33.378 -13.933 -2.909 1.00 69.75 110 THR A C 1
ATOM 785 O O . THR A 1 110 ? 32.427 -14.500 -3.458 1.00 69.75 110 THR A O 1
ATOM 788 N N . PRO A 1 111 ? 33.283 -13.437 -1.662 1.00 62.28 111 PRO A N 1
ATOM 789 C CA . PRO A 1 111 ? 32.026 -13.473 -0.935 1.00 62.28 111 PRO A CA 1
ATOM 790 C C . PRO A 1 111 ? 30.982 -12.703 -1.745 1.00 62.28 111 PRO A C 1
ATOM 792 O O . PRO A 1 111 ? 31.198 -11.548 -2.115 1.00 62.28 111 PRO A O 1
ATOM 795 N N . SER A 1 112 ? 29.866 -13.367 -2.053 1.00 68.38 112 SER A N 1
ATOM 796 C CA . SER A 1 112 ? 28.704 -12.703 -2.638 1.00 68.38 112 SER A CA 1
ATOM 797 C C . SER A 1 112 ? 28.313 -11.545 -1.718 1.00 68.38 112 SER A C 1
ATOM 799 O O . SER A 1 112 ? 28.280 -11.753 -0.501 1.00 68.38 112 SER A O 1
ATOM 801 N N . PRO A 1 113 ? 28.030 -10.342 -2.248 1.00 67.19 113 PRO A N 1
ATOM 802 C CA . PRO A 1 113 ? 27.616 -9.226 -1.413 1.00 67.19 113 PRO A CA 1
ATOM 803 C C . PRO A 1 113 ? 26.406 -9.652 -0.583 1.00 67.19 113 PRO A C 1
ATOM 805 O O . PRO A 1 113 ? 25.424 -10.172 -1.119 1.00 67.19 113 PRO A O 1
ATOM 808 N N . THR A 1 114 ? 26.510 -9.467 0.733 1.00 66.50 114 THR A N 1
ATOM 809 C CA . THR A 1 114 ? 25.401 -9.644 1.668 1.00 66.50 114 THR A CA 1
ATOM 810 C C . THR A 1 114 ? 24.231 -8.819 1.150 1.00 66.50 114 THR A C 1
ATOM 812 O O . THR A 1 114 ? 24.361 -7.604 0.993 1.00 66.50 114 THR A O 1
ATOM 815 N N . ALA A 1 115 ? 23.120 -9.479 0.814 1.00 59.97 115 ALA A N 1
ATOM 816 C CA . ALA A 1 115 ? 21.948 -8.799 0.287 1.00 59.97 115 ALA A CA 1
ATOM 817 C C . ALA A 1 115 ? 21.505 -7.724 1.290 1.00 59.97 115 ALA A C 1
ATOM 819 O O . ALA A 1 115 ? 21.264 -8.023 2.461 1.00 59.97 115 ALA A O 1
ATOM 820 N N . SER A 1 116 ? 21.451 -6.471 0.830 1.00 69.62 116 SER A N 1
ATOM 821 C CA . SER A 1 116 ? 20.867 -5.365 1.592 1.00 69.62 116 SER A CA 1
ATOM 822 C C . SER A 1 116 ? 19.448 -5.758 2.026 1.00 69.62 116 SER A C 1
ATOM 824 O O . SER A 1 116 ? 18.773 -6.450 1.251 1.00 69.62 116 SER A O 1
ATOM 826 N N . PRO A 1 117 ? 18.977 -5.361 3.225 1.00 74.88 117 PRO A N 1
ATOM 827 C CA . PRO A 1 117 ? 17.594 -5.603 3.613 1.00 74.88 117 PRO A CA 1
ATOM 828 C C . PRO A 1 117 ? 16.646 -5.076 2.525 1.00 74.88 117 PRO A C 1
ATOM 830 O O . PRO A 1 117 ? 16.942 -4.040 1.920 1.00 74.88 117 PRO A O 1
ATOM 833 N N . PRO A 1 118 ? 15.546 -5.790 2.235 1.00 76.62 118 PRO A N 1
ATOM 834 C CA . PRO A 1 118 ? 14.599 -5.356 1.223 1.00 76.62 118 PRO A CA 1
ATOM 835 C C . PRO A 1 118 ? 14.020 -3.989 1.599 1.00 76.62 118 PRO A C 1
ATOM 837 O O . PRO A 1 118 ? 13.672 -3.740 2.749 1.00 76.62 118 PRO A O 1
ATOM 840 N N . LEU A 1 119 ? 13.952 -3.101 0.615 1.00 82.81 119 LEU A N 1
ATOM 841 C CA . LEU A 1 119 ? 13.430 -1.751 0.739 1.00 82.81 119 LEU A CA 1
ATOM 842 C C . LEU A 1 119 ? 11.896 -1.768 0.740 1.00 82.81 119 LEU A C 1
ATOM 844 O O . LEU A 1 119 ? 11.257 -2.511 -0.015 1.00 82.81 119 LEU A O 1
ATOM 848 N N . ASP A 1 120 ? 11.305 -0.916 1.570 1.00 87.19 120 ASP A N 1
ATOM 849 C CA . ASP A 1 120 ? 9.859 -0.731 1.662 1.00 87.19 120 ASP A CA 1
ATOM 850 C C . ASP A 1 120 ? 9.304 0.135 0.520 1.00 87.19 120 ASP A C 1
ATOM 852 O O . ASP A 1 120 ? 10.044 0.769 -0.242 1.00 87.19 120 ASP A O 1
ATOM 856 N N . CYS A 1 121 ? 7.974 0.186 0.422 1.00 88.75 121 CYS A N 1
ATOM 857 C CA . CYS A 1 121 ? 7.246 1.065 -0.493 1.00 88.75 121 CYS A CA 1
ATOM 858 C C . CYS A 1 121 ? 7.805 2.498 -0.501 1.00 88.75 121 CYS A C 1
ATOM 860 O O . CYS A 1 121 ? 8.087 3.078 0.546 1.00 88.75 121 CYS A O 1
ATOM 862 N N . GLY A 1 122 ? 7.915 3.087 -1.695 1.00 87.00 122 GLY A N 1
ATOM 863 C CA . GLY A 1 122 ? 8.338 4.477 -1.868 1.00 87.00 122 GLY A CA 1
ATOM 864 C C . GLY A 1 122 ? 9.841 4.691 -1.693 1.00 87.00 122 GLY A C 1
ATOM 865 O O . GLY A 1 122 ? 10.336 5.778 -1.981 1.00 87.00 122 GLY A O 1
ATOM 866 N N . SER A 1 123 ? 10.582 3.658 -1.291 1.00 90.69 123 SER A N 1
ATOM 867 C CA . SER A 1 123 ? 12.037 3.705 -1.224 1.00 90.69 123 SER A CA 1
ATOM 868 C C . SER A 1 123 ? 12.654 3.663 -2.616 1.00 90.69 123 SER A C 1
ATOM 870 O O . SER A 1 123 ? 12.150 3.009 -3.532 1.00 90.69 123 SER A O 1
ATOM 872 N N . THR A 1 124 ? 13.788 4.336 -2.754 1.00 91.31 124 THR A N 1
ATOM 873 C CA . THR A 1 124 ? 14.553 4.428 -3.994 1.00 91.31 124 THR A CA 1
ATOM 874 C C . THR A 1 124 ? 15.215 3.096 -4.344 1.00 91.31 124 THR A C 1
ATOM 876 O O . THR A 1 1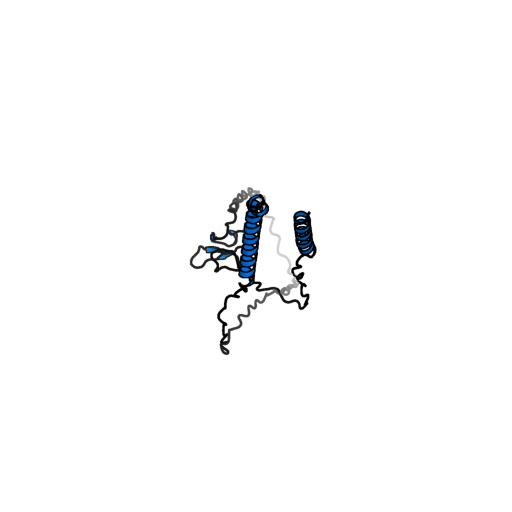24 ? 15.987 2.566 -3.553 1.00 91.31 124 THR A O 1
ATOM 879 N N . CYS A 1 125 ? 14.983 2.573 -5.542 1.00 91.44 125 CYS A N 1
ATOM 880 C CA . CYS A 1 125 ? 15.517 1.290 -5.998 1.00 91.44 125 CYS A CA 1
ATOM 881 C C . CYS A 1 125 ? 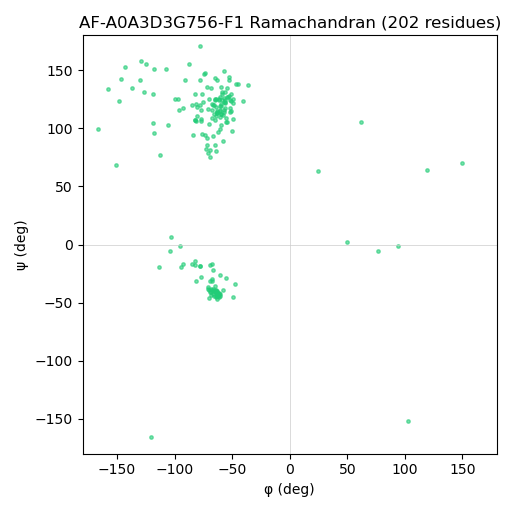16.205 1.419 -7.360 1.00 91.44 125 CYS A C 1
ATOM 883 O O . CYS A 1 125 ? 15.921 2.329 -8.136 1.00 91.44 125 CYS A O 1
ATOM 885 N N . THR A 1 126 ? 17.104 0.487 -7.671 1.00 92.31 126 THR A N 1
ATOM 886 C CA . THR A 1 126 ? 17.686 0.335 -9.019 1.00 92.31 126 THR A CA 1
ATOM 887 C C . THR A 1 126 ? 17.257 -0.972 -9.680 1.00 92.31 126 THR A C 1
ATOM 889 O O . THR A 1 126 ? 17.305 -1.095 -10.900 1.00 92.31 126 THR A O 1
ATOM 892 N N . SER A 1 127 ? 16.795 -1.940 -8.885 1.00 89.31 127 SER A N 1
ATOM 893 C CA . SER A 1 127 ? 16.260 -3.215 -9.350 1.00 89.31 127 SER A CA 1
ATOM 894 C C . SER A 1 127 ? 15.091 -3.672 -8.479 1.00 89.31 127 SER A C 1
ATOM 896 O O . SER A 1 127 ? 15.024 -3.357 -7.289 1.00 89.31 127 SER A O 1
ATOM 898 N N . SER A 1 128 ? 14.182 -4.463 -9.054 1.00 88.00 128 SER A N 1
ATOM 899 C CA . SER A 1 128 ? 13.047 -5.063 -8.341 1.00 88.00 128 SER A CA 1
ATOM 900 C C . SER A 1 128 ? 13.481 -5.979 -7.194 1.00 88.00 128 SER A C 1
ATOM 902 O O . SER A 1 128 ? 12.757 -6.099 -6.215 1.00 88.00 128 SER A O 1
ATOM 904 N N . THR A 1 129 ? 14.677 -6.573 -7.259 1.00 88.69 129 THR A N 1
ATOM 905 C CA . THR A 1 129 ? 15.225 -7.415 -6.178 1.00 88.69 129 THR A CA 1
ATOM 906 C C . THR A 1 129 ? 15.584 -6.616 -4.925 1.00 88.69 129 THR A C 1
ATOM 908 O O . THR A 1 129 ? 15.760 -7.195 -3.859 1.00 88.69 129 THR A O 1
ATOM 911 N N . ASN A 1 130 ? 15.721 -5.289 -5.034 1.00 89.12 130 ASN A N 1
ATOM 912 C CA . ASN A 1 130 ? 15.940 -4.442 -3.866 1.00 89.12 130 ASN A CA 1
ATOM 913 C C . ASN A 1 130 ? 14.649 -4.190 -3.092 1.00 89.12 130 ASN A C 1
ATOM 915 O O . ASN A 1 130 ? 14.737 -3.792 -1.941 1.00 89.12 130 ASN A O 1
ATOM 919 N N . CYS A 1 131 ? 13.481 -4.396 -3.700 1.00 90.19 131 CYS A N 1
ATOM 920 C CA . CYS A 1 131 ? 12.199 -4.133 -3.067 1.00 90.19 131 CYS A CA 1
ATOM 921 C C . CYS A 1 131 ? 11.709 -5.341 -2.260 1.00 90.19 131 CYS A C 1
ATOM 923 O O . CYS A 1 131 ? 12.041 -6.493 -2.544 1.00 90.19 131 CYS A O 1
ATOM 925 N N . THR A 1 132 ? 10.869 -5.070 -1.266 1.00 89.25 132 THR A N 1
ATOM 926 C CA . THR A 1 132 ? 10.156 -6.103 -0.509 1.00 89.25 132 THR A CA 1
ATOM 927 C C . THR A 1 132 ? 9.323 -6.998 -1.427 1.00 89.25 132 THR A C 1
ATOM 929 O O . THR A 1 132 ? 8.840 -6.576 -2.481 1.00 89.25 132 THR A O 1
ATOM 932 N N . SER A 1 133 ? 9.170 -8.266 -1.030 1.00 84.19 133 SER A N 1
ATOM 933 C CA . SER A 1 133 ? 8.424 -9.275 -1.790 1.00 84.19 133 SER A CA 1
ATOM 934 C C . SER A 1 133 ? 7.043 -8.753 -2.208 1.00 84.19 133 SER A C 1
ATOM 936 O O . SER A 1 133 ? 6.261 -8.320 -1.367 1.00 84.19 133 SER A O 1
ATOM 938 N N . GLY A 1 134 ? 6.748 -8.800 -3.512 1.00 80.88 134 GLY A N 1
ATOM 939 C CA . GLY A 1 134 ? 5.490 -8.303 -4.089 1.00 80.88 134 GLY A CA 1
ATOM 940 C C . GLY A 1 134 ? 5.530 -6.861 -4.614 1.00 80.88 134 GLY A C 1
ATOM 941 O O . GLY A 1 134 ? 4.535 -6.392 -5.167 1.00 80.88 134 GLY A O 1
ATOM 942 N N . MET A 1 135 ? 6.665 -6.165 -4.497 1.00 87.00 135 MET A N 1
ATOM 943 C CA . MET A 1 135 ? 6.883 -4.841 -5.087 1.00 87.00 135 MET A CA 1
ATOM 944 C C . MET A 1 135 ? 7.841 -4.908 -6.284 1.00 87.00 135 MET A C 1
ATOM 946 O O . MET A 1 135 ? 8.713 -5.770 -6.363 1.00 87.00 135 MET A O 1
ATOM 950 N N . THR A 1 136 ? 7.676 -3.983 -7.226 1.00 91.56 136 THR A N 1
ATOM 951 C CA . THR A 1 136 ? 8.546 -3.803 -8.390 1.00 91.56 136 THR A CA 1
ATOM 952 C C . THR A 1 136 ? 9.198 -2.427 -8.357 1.00 91.56 136 THR A C 1
ATOM 954 O O . THR A 1 136 ? 8.633 -1.472 -7.820 1.00 91.56 136 THR A O 1
ATOM 957 N N . CYS A 1 137 ? 10.391 -2.313 -8.934 1.00 93.12 137 CYS A N 1
ATOM 958 C CA . CYS A 1 137 ? 11.069 -1.032 -9.043 1.00 93.12 137 CYS A CA 1
ATOM 959 C C . CYS A 1 137 ? 10.531 -0.265 -10.253 1.00 93.12 137 CYS A C 1
ATOM 961 O O . CYS A 1 137 ? 10.818 -0.627 -11.393 1.00 93.12 137 CYS A O 1
ATOM 963 N N . TYR A 1 138 ? 9.739 0.779 -10.012 1.00 91.94 138 TYR A N 1
ATOM 964 C CA . TYR A 1 138 ? 9.193 1.618 -11.071 1.00 91.94 138 TYR A CA 1
ATOM 965 C C . TYR A 1 138 ? 10.107 2.815 -11.332 1.00 91.94 138 TYR A C 1
ATOM 967 O O . TYR A 1 138 ? 10.308 3.661 -10.458 1.00 91.94 138 TYR A O 1
ATOM 975 N N . ILE A 1 139 ? 10.653 2.891 -12.544 1.00 91.31 139 ILE A N 1
ATOM 976 C CA . ILE A 1 139 ? 11.542 3.967 -12.985 1.00 91.31 139 ILE A CA 1
ATOM 977 C C . ILE A 1 139 ? 10.749 4.869 -13.932 1.00 91.31 139 ILE A C 1
ATOM 979 O O . ILE A 1 139 ? 10.535 4.516 -15.087 1.00 91.31 139 ILE A O 1
ATOM 983 N N . ALA A 1 140 ? 10.303 6.031 -13.444 1.00 83.88 140 ALA A N 1
ATOM 984 C CA . ALA A 1 140 ? 9.577 6.993 -14.276 1.00 83.88 140 ALA A CA 1
ATOM 985 C C . ALA A 1 140 ? 10.495 7.645 -15.328 1.00 83.88 140 ALA A C 1
ATOM 987 O O . ALA A 1 140 ? 10.091 7.799 -16.475 1.00 83.88 140 ALA A O 1
ATOM 988 N N . SER A 1 141 ? 11.731 7.985 -14.932 1.00 79.31 141 SER A N 1
ATOM 989 C CA . SER A 1 141 ? 12.782 8.552 -15.788 1.00 79.31 141 SER A CA 1
ATOM 990 C C . SER A 1 141 ? 14.167 8.313 -15.166 1.00 79.31 141 SER A C 1
ATOM 992 O O . SER A 1 141 ? 14.358 8.600 -13.986 1.00 79.31 141 SER A O 1
ATOM 994 N N . GLY A 1 142 ? 15.153 7.853 -15.948 1.00 86.25 142 GLY A N 1
ATOM 995 C CA . GLY A 1 142 ? 16.556 7.703 -15.516 1.00 86.25 142 GLY A CA 1
ATOM 996 C C . GLY A 1 142 ? 16.981 6.263 -15.196 1.00 86.25 142 GLY A C 1
ATOM 997 O O . GLY A 1 142 ? 16.471 5.319 -15.788 1.00 86.25 142 GLY A O 1
ATOM 998 N N . THR A 1 143 ? 17.953 6.095 -14.291 1.00 87.88 143 THR A N 1
ATOM 999 C CA . THR A 1 143 ? 18.489 4.782 -13.851 1.00 87.88 143 THR A CA 1
ATOM 1000 C C . THR A 1 143 ? 17.998 4.351 -12.470 1.00 87.88 143 THR A C 1
ATOM 1002 O O . THR A 1 143 ? 18.306 3.250 -12.018 1.00 87.88 143 THR A O 1
ATOM 1005 N N . THR A 1 144 ? 17.258 5.222 -11.791 1.00 89.62 144 THR A N 1
ATOM 1006 C CA . THR A 1 144 ? 16.827 5.033 -10.410 1.00 89.62 144 THR A CA 1
ATOM 1007 C C . THR A 1 144 ? 15.316 5.198 -10.336 1.00 89.62 144 THR A C 1
ATOM 1009 O O . THR A 1 144 ? 14.769 6.162 -10.867 1.00 89.62 144 THR A O 1
ATOM 1012 N N . GLY A 1 145 ? 14.646 4.250 -9.693 1.00 91.81 145 GLY A N 1
ATOM 1013 C CA . GLY A 1 145 ? 13.201 4.212 -9.522 1.00 91.81 145 GLY A CA 1
ATOM 1014 C C . GLY A 1 145 ? 12.781 4.208 -8.063 1.00 91.81 145 GLY A C 1
ATOM 1015 O O . GLY A 1 145 ? 13.574 4.475 -7.161 1.00 91.81 145 GLY A O 1
ATOM 1016 N N . VAL A 1 146 ? 11.517 3.876 -7.841 1.00 91.38 146 VAL A N 1
ATOM 1017 C CA . VAL A 1 146 ? 10.906 3.719 -6.519 1.00 91.38 146 VAL A CA 1
ATOM 1018 C C . VAL A 1 146 ? 10.162 2.393 -6.429 1.00 91.38 146 VAL A C 1
ATOM 1020 O O . VAL A 1 146 ? 9.533 1.961 -7.396 1.00 91.38 146 VAL A O 1
ATOM 1023 N N . CYS A 1 147 ? 10.233 1.740 -5.269 1.00 92.31 147 CYS A N 1
ATOM 1024 C CA . CYS A 1 147 ? 9.510 0.500 -5.013 1.00 92.31 147 CYS A CA 1
ATOM 1025 C C . CYS A 1 147 ? 8.005 0.780 -4.978 1.00 92.31 147 CYS A C 1
ATOM 1027 O O . CYS A 1 147 ? 7.510 1.511 -4.118 1.00 92.31 147 CYS A O 1
ATOM 1029 N N . ARG A 1 148 ? 7.279 0.196 -5.931 1.00 91.50 148 ARG A N 1
ATOM 1030 C CA . ARG A 1 148 ? 5.828 0.322 -6.093 1.00 91.50 148 ARG A CA 1
ATOM 1031 C C . ARG A 1 148 ? 5.187 -1.053 -6.120 1.00 91.50 148 ARG A C 1
ATOM 1033 O O . ARG A 1 148 ? 5.813 -2.041 -6.497 1.00 91.50 148 ARG A O 1
ATOM 1040 N N . ASN A 1 149 ? 3.916 -1.129 -5.759 1.00 88.31 149 ASN A N 1
ATOM 1041 C CA . ASN A 1 149 ? 3.157 -2.354 -5.963 1.00 88.31 149 ASN A CA 1
ATOM 1042 C C . ASN A 1 149 ? 2.946 -2.573 -7.472 1.00 88.31 149 ASN A C 1
ATOM 1044 O O . ASN A 1 149 ? 2.604 -1.641 -8.202 1.00 88.31 149 ASN A O 1
ATOM 1048 N N . VAL A 1 150 ? 3.159 -3.807 -7.943 1.00 85.75 150 VAL A N 1
ATOM 1049 C CA . VAL A 1 150 ? 3.045 -4.171 -9.367 1.00 85.75 150 VAL A CA 1
ATOM 1050 C C . VAL A 1 150 ? 1.682 -3.812 -9.965 1.00 85.75 150 VAL A C 1
ATOM 1052 O O . VAL A 1 150 ? 1.603 -3.505 -11.153 1.00 85.75 150 VAL A O 1
ATOM 1055 N N . SER A 1 151 ? 0.638 -3.803 -9.135 1.00 84.81 151 SER A N 1
ATOM 1056 C CA . SER A 1 151 ? -0.744 -3.554 -9.548 1.00 84.81 151 SER A CA 1
ATOM 1057 C C . SER A 1 151 ? -1.083 -2.061 -9.677 1.00 84.81 151 SER A C 1
ATOM 1059 O O . SER A 1 151 ? -2.101 -1.731 -10.272 1.00 84.81 151 SER A O 1
ATOM 1061 N N . CYS A 1 152 ? -0.251 -1.158 -9.144 1.00 85.75 152 CYS A N 1
ATOM 1062 C CA . CYS A 1 152 ? -0.479 0.291 -9.163 1.00 85.75 152 CYS A CA 1
ATOM 1063 C C . CYS A 1 152 ? 0.853 1.061 -9.162 1.00 85.75 152 CYS A C 1
ATOM 1065 O O . CYS A 1 152 ? 1.237 1.734 -8.209 1.00 85.75 152 CYS A O 1
ATOM 1067 N N . GLN A 1 153 ? 1.595 0.966 -10.265 1.00 84.94 153 GLN A N 1
ATOM 1068 C CA . GLN A 1 153 ? 2.911 1.610 -10.386 1.00 84.94 153 GLN A CA 1
ATOM 1069 C C . GLN A 1 153 ? 2.839 3.146 -10.396 1.00 84.94 153 GLN A C 1
ATOM 1071 O O . GLN A 1 153 ? 3.817 3.817 -10.069 1.00 84.94 153 GLN A O 1
ATOM 1076 N N . THR A 1 154 ? 1.676 3.697 -10.747 1.00 79.56 154 THR A N 1
ATOM 1077 C CA . THR A 1 154 ? 1.404 5.137 -10.789 1.00 79.56 154 THR A CA 1
ATOM 1078 C C . THR A 1 154 ? 0.990 5.719 -9.441 1.00 79.56 154 THR A C 1
ATOM 1080 O O . THR A 1 154 ? 1.062 6.935 -9.280 1.00 79.56 154 THR A O 1
ATOM 1083 N N . ASP A 1 155 ? 0.578 4.887 -8.477 1.00 81.69 155 ASP A N 1
ATOM 1084 C CA . ASP A 1 155 ? 0.125 5.375 -7.176 1.00 81.69 155 ASP A CA 1
ATOM 1085 C C . ASP A 1 155 ? 1.294 5.649 -6.238 1.00 81.69 155 ASP A C 1
ATOM 1087 O O . ASP A 1 155 ? 2.188 4.823 -6.016 1.00 81.69 155 ASP A O 1
ATOM 1091 N N . THR A 1 156 ? 1.266 6.847 -5.655 1.00 81.81 156 THR A N 1
ATOM 1092 C CA . THR A 1 156 ? 2.351 7.324 -4.792 1.00 81.81 156 THR A CA 1
ATOM 1093 C C . THR A 1 156 ? 2.280 6.712 -3.390 1.00 81.81 156 THR A C 1
ATOM 1095 O O . THR A 1 156 ? 3.302 6.624 -2.710 1.00 81.81 156 THR A O 1
ATOM 1098 N N . ASP A 1 157 ? 1.120 6.181 -3.010 1.00 81.00 157 ASP A N 1
ATOM 1099 C CA . ASP A 1 157 ? 0.859 5.670 -1.664 1.00 81.00 157 ASP A CA 1
ATOM 1100 C C . ASP A 1 157 ? 1.086 4.150 -1.531 1.00 81.00 157 ASP A C 1
ATOM 1102 O O . ASP A 1 157 ? 0.931 3.599 -0.447 1.00 81.00 157 ASP A O 1
ATOM 1106 N N . CYS A 1 158 ? 1.457 3.456 -2.622 1.00 77.44 158 CYS A N 1
ATOM 1107 C CA . CYS A 1 158 ? 1.650 1.991 -2.745 1.00 77.44 158 CYS A CA 1
ATOM 1108 C C . CYS A 1 158 ? 0.517 1.092 -2.228 1.00 77.44 158 CYS A C 1
ATOM 1110 O O . CYS A 1 158 ? 0.636 -0.138 -2.264 1.00 77.44 158 CYS A O 1
ATOM 1112 N N . VAL A 1 159 ? -0.574 1.680 -1.757 1.00 81.94 159 VAL A N 1
ATOM 1113 C CA . VAL A 1 159 ? -1.845 1.017 -1.561 1.00 81.94 159 VAL A CA 1
ATOM 1114 C C . VAL A 1 159 ? -2.501 1.014 -2.925 1.00 81.94 159 VAL A C 1
ATOM 1116 O O . VAL A 1 159 ? -2.912 2.056 -3.423 1.00 81.94 159 VAL A O 1
ATOM 1119 N N . CYS A 1 160 ? -2.554 -0.155 -3.551 1.00 77.69 160 CYS A N 1
ATOM 1120 C CA . CYS A 1 160 ? -3.411 -0.294 -4.710 1.00 77.69 160 CYS A CA 1
ATOM 1121 C C . CYS A 1 160 ? -4.835 -0.375 -4.199 1.00 77.69 160 CYS A C 1
ATOM 1123 O O . CYS A 1 160 ? -5.162 -1.295 -3.442 1.00 77.69 160 CYS A O 1
ATOM 1125 N N . ASP A 1 161 ? -5.688 0.527 -4.665 1.00 70.06 161 ASP A N 1
ATOM 1126 C CA . ASP A 1 161 ? -7.112 0.254 -4.697 1.00 70.06 161 ASP A CA 1
ATOM 1127 C C . ASP A 1 161 ? -7.306 -0.898 -5.683 1.00 70.06 161 ASP A C 1
ATOM 1129 O O . ASP A 1 161 ? -7.507 -0.711 -6.882 1.00 70.06 161 ASP A O 1
ATOM 1133 N N . VAL A 1 162 ? -7.155 -2.131 -5.188 1.00 57.91 162 VAL A N 1
ATOM 1134 C CA . VAL A 1 162 ? -7.440 -3.345 -5.948 1.00 57.91 162 VAL A CA 1
ATOM 1135 C C . VAL A 1 162 ? -8.954 -3.405 -6.134 1.00 57.91 162 VAL A C 1
ATOM 1137 O O . VAL A 1 162 ? -9.660 -4.188 -5.503 1.00 57.91 162 VAL A O 1
ATOM 1140 N N . ALA A 1 163 ? -9.479 -2.578 -7.031 1.00 53.03 163 ALA A N 1
ATOM 1141 C CA . ALA A 1 163 ? -10.747 -2.833 -7.675 1.00 53.03 163 ALA A CA 1
ATOM 1142 C C . ALA A 1 163 ? -10.530 -4.006 -8.640 1.00 53.03 163 ALA A C 1
ATOM 1144 O O . ALA A 1 163 ? -10.322 -3.811 -9.829 1.00 53.03 163 ALA A O 1
ATOM 1145 N N . LEU A 1 164 ? -10.500 -5.222 -8.079 1.00 47.47 164 LEU A N 1
ATOM 1146 C CA . LEU A 1 164 ? -10.884 -6.499 -8.695 1.00 47.47 164 LEU A CA 1
ATOM 1147 C C . LEU A 1 164 ? -10.803 -6.548 -10.237 1.00 47.47 164 LEU A C 1
ATOM 1149 O O . LEU A 1 164 ? -11.807 -6.773 -10.908 1.00 47.47 164 LEU A O 1
ATOM 1153 N N . ALA A 1 165 ? -9.615 -6.392 -10.817 1.00 48.75 165 ALA A N 1
ATOM 1154 C CA . ALA A 1 165 ? -9.392 -6.622 -12.242 1.00 48.75 165 ALA A CA 1
ATOM 1155 C C . ALA A 1 165 ? -8.492 -7.846 -12.421 1.00 48.75 165 ALA A C 1
ATOM 1157 O O . ALA A 1 165 ? -7.292 -7.721 -12.635 1.00 48.75 165 ALA A O 1
ATOM 1158 N N . ALA A 1 166 ? -9.117 -9.017 -12.254 1.00 41.22 166 ALA A N 1
ATOM 1159 C CA . ALA A 1 166 ? -8.840 -10.307 -12.903 1.00 41.22 166 ALA A CA 1
ATOM 1160 C C . ALA A 1 166 ? -9.201 -11.463 -11.955 1.00 41.22 166 ALA A C 1
ATOM 1162 O O . ALA A 1 166 ? -8.340 -12.194 -11.470 1.00 41.22 166 ALA A O 1
ATOM 1163 N N . SER A 1 167 ? -10.499 -11.667 -11.710 1.00 40.25 167 SER A N 1
ATOM 1164 C CA . SER A 1 167 ? -10.952 -13.041 -11.492 1.00 40.25 167 SER A CA 1
ATOM 1165 C C . SER A 1 167 ? -11.015 -13.680 -12.884 1.00 40.25 167 SER A C 1
ATOM 1167 O O . SER A 1 167 ? -11.771 -13.177 -13.723 1.00 40.25 167 SER A O 1
ATOM 1169 N N . PRO A 1 168 ? -10.203 -14.708 -13.205 1.00 46.81 168 PRO A N 1
ATOM 1170 C CA . PRO A 1 168 ? -10.456 -15.488 -14.403 1.00 46.81 168 PRO A CA 1
ATOM 1171 C C . PRO A 1 168 ? -11.858 -16.057 -14.237 1.00 46.81 168 PRO A C 1
ATOM 1173 O O . PRO A 1 168 ? -12.202 -16.567 -13.181 1.00 46.81 168 PRO A O 1
ATOM 1176 N N . ASN A 1 169 ? -12.680 -15.915 -15.259 1.00 51.44 169 ASN A N 1
ATOM 1177 C CA . ASN A 1 169 ? -13.998 -16.508 -15.326 1.00 51.44 169 ASN A CA 1
ATOM 1178 C C . ASN A 1 169 ? -13.871 -18.048 -15.376 1.00 51.44 169 ASN A C 1
ATOM 1180 O O . ASN A 1 169 ? -13.507 -18.566 -16.434 1.00 51.44 169 ASN A O 1
ATOM 1184 N N . PRO A 1 170 ? -14.284 -18.808 -14.342 1.00 45.69 170 PRO A N 1
ATOM 1185 C CA . PRO A 1 170 ? -15.056 -20.004 -14.570 1.00 45.69 170 PRO A CA 1
A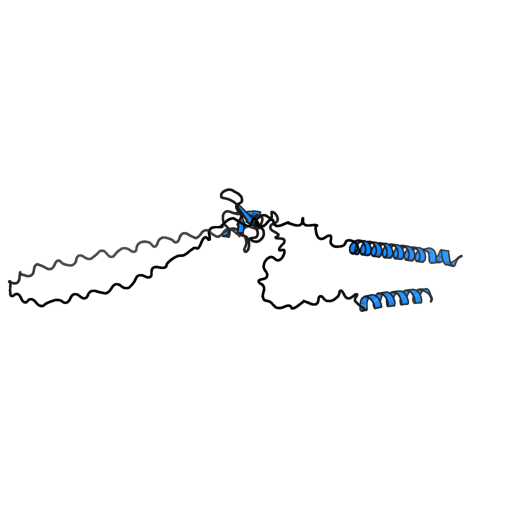TOM 1186 C C . PRO A 1 170 ? -16.513 -19.642 -14.323 1.00 45.69 170 PRO A C 1
ATOM 1188 O O . PRO A 1 170 ? -16.907 -19.126 -13.279 1.00 45.69 170 PRO A O 1
ATOM 1191 N N . SER A 1 171 ? -17.322 -19.923 -15.330 1.00 51.38 171 SER A N 1
ATOM 1192 C CA . SER A 1 171 ? -18.763 -20.006 -15.191 1.00 51.38 171 SER A CA 1
ATOM 1193 C C . SER A 1 171 ? -19.096 -20.901 -13.991 1.00 51.38 171 SER A C 1
ATOM 1195 O O . SER A 1 171 ? -18.874 -22.107 -14.037 1.00 51.38 171 SER A O 1
ATOM 1197 N N . SER A 1 172 ? -19.564 -20.311 -12.895 1.00 50.03 172 SER A N 1
ATOM 1198 C CA . SER A 1 172 ? -20.393 -20.950 -11.870 1.00 50.03 172 SER A CA 1
ATOM 1199 C C . SER A 1 172 ? -20.977 -19.853 -10.995 1.00 50.03 172 SER A C 1
ATOM 1201 O O . SER A 1 172 ? -20.325 -19.297 -10.116 1.00 50.03 172 SER A O 1
ATOM 1203 N N . SER A 1 173 ? -22.229 -19.521 -11.294 1.00 52.94 173 SER A N 1
ATOM 1204 C CA . SER A 1 173 ? -23.075 -18.677 -10.466 1.00 52.94 173 SER A CA 1
ATOM 1205 C C . SER A 1 173 ? -23.284 -19.371 -9.119 1.00 52.94 173 SER A C 1
ATOM 1207 O O . SER A 1 173 ? -24.123 -20.257 -8.991 1.00 52.94 173 SER A O 1
ATOM 1209 N N . VAL A 1 174 ? -22.499 -18.997 -8.114 1.00 48.84 174 VAL A N 1
ATOM 1210 C CA . VAL A 1 174 ? -22.872 -19.190 -6.715 1.00 48.84 174 VAL A CA 1
ATOM 1211 C C . VAL A 1 174 ? -22.949 -17.800 -6.126 1.00 48.84 174 VAL A C 1
ATOM 1213 O O . VAL A 1 174 ? -21.943 -17.196 -5.774 1.00 48.84 174 VAL A O 1
ATOM 1216 N N . ILE A 1 175 ? -24.164 -17.267 -6.097 1.00 48.47 175 ILE A N 1
ATOM 1217 C CA . ILE A 1 175 ? -24.495 -16.035 -5.394 1.00 48.47 175 ILE A CA 1
ATOM 1218 C C . ILE A 1 175 ? -24.230 -16.318 -3.906 1.00 48.47 175 ILE A C 1
ATOM 1220 O O . ILE A 1 175 ? -24.940 -17.151 -3.336 1.00 48.47 175 ILE A O 1
ATOM 1224 N N . PRO A 1 176 ? -23.245 -15.684 -3.241 1.00 49.38 176 PRO A N 1
ATOM 1225 C CA . PRO A 1 176 ? -23.193 -15.735 -1.793 1.00 49.38 176 PRO A CA 1
ATOM 1226 C C . PRO A 1 176 ? -24.405 -14.952 -1.288 1.00 49.38 176 PRO A C 1
ATOM 1228 O O . PRO A 1 176 ? -24.486 -13.731 -1.432 1.00 49.38 176 PRO A O 1
ATOM 1231 N N . SER A 1 177 ? -25.387 -15.658 -0.733 1.00 53.94 177 SER A N 1
ATOM 1232 C CA . SER A 1 177 ? -26.458 -15.040 0.035 1.00 53.94 177 SER A CA 1
ATOM 1233 C C . SER A 1 177 ? -25.818 -14.328 1.221 1.00 53.94 177 SER A C 1
ATOM 1235 O O . SER A 1 177 ? -25.448 -14.955 2.215 1.00 53.94 177 SER A O 1
ATOM 1237 N N . VAL A 1 178 ? -25.649 -13.014 1.095 1.00 49.75 178 VAL A N 1
ATOM 1238 C CA . VAL A 1 178 ? -25.354 -12.141 2.226 1.00 49.75 178 VAL A CA 1
ATOM 1239 C C . VAL A 1 178 ? -26.384 -12.434 3.320 1.00 49.75 178 VAL A C 1
ATOM 1241 O O . VAL A 1 178 ? -27.582 -12.459 3.016 1.00 49.75 178 VAL A O 1
ATOM 1244 N N . PRO A 1 179 ? -25.982 -12.679 4.582 1.00 52.38 179 PRO A N 1
ATOM 1245 C CA . PRO A 1 179 ? -26.953 -12.686 5.653 1.00 52.38 179 PRO A CA 1
ATOM 1246 C C . PRO A 1 179 ? -27.569 -11.290 5.665 1.00 52.38 179 PRO A C 1
ATOM 1248 O O . PRO A 1 179 ? -26.887 -10.285 5.875 1.00 52.38 179 PRO A O 1
ATOM 1251 N N . GLN A 1 180 ? -28.864 -11.235 5.369 1.00 55.75 180 GLN A N 1
ATOM 1252 C CA . GLN A 1 180 ? -29.711 -10.089 5.642 1.00 55.75 180 GLN A CA 1
ATOM 1253 C C . GLN A 1 180 ? -29.312 -9.553 7.014 1.00 55.75 180 GLN A C 1
ATOM 1255 O O . GLN A 1 180 ? -29.272 -10.338 7.962 1.00 55.75 180 G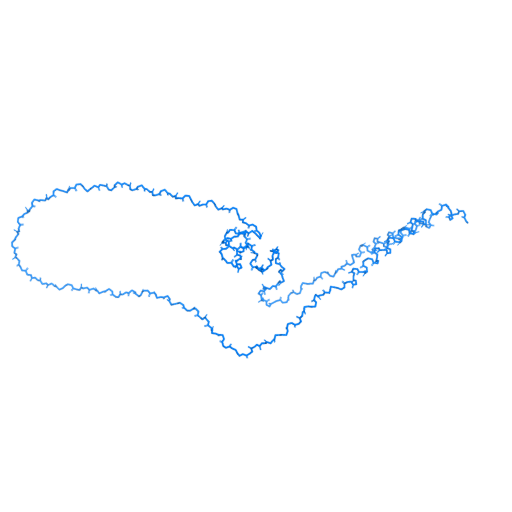LN A O 1
ATOM 1260 N N . ALA A 1 181 ? -28.940 -8.269 7.098 1.00 52.00 181 ALA A N 1
ATOM 1261 C CA . ALA A 1 181 ? -28.566 -7.619 8.348 1.00 52.00 181 ALA A CA 1
ATOM 1262 C C . ALA A 1 181 ? -29.748 -7.748 9.309 1.00 52.00 181 ALA A C 1
ATOM 1264 O O . ALA A 1 181 ? -30.678 -6.941 9.309 1.00 52.00 181 ALA A O 1
ATOM 1265 N N . GLY A 1 182 ? -29.742 -8.846 10.057 1.00 49.62 182 GLY A N 1
ATOM 1266 C CA . GLY A 1 182 ? -30.749 -9.170 11.026 1.00 49.62 182 GLY A CA 1
ATOM 1267 C C . GLY A 1 182 ? -30.640 -8.088 12.067 1.00 49.62 182 GLY A C 1
ATOM 1268 O O . GLY A 1 182 ? -29.659 -8.018 12.805 1.00 49.62 182 GLY A O 1
ATOM 1269 N N . THR A 1 183 ? -31.650 -7.233 12.134 1.00 59.22 183 THR A N 1
ATOM 1270 C CA . THR A 1 183 ? -32.040 -6.652 13.407 1.00 59.22 183 THR A CA 1
ATOM 1271 C C . THR A 1 183 ? -32.185 -7.836 14.349 1.00 59.22 183 THR A C 1
ATOM 1273 O O . THR A 1 183 ? -33.157 -8.586 14.247 1.00 59.22 183 THR A O 1
ATOM 1276 N N . ALA A 1 184 ? -31.147 -8.101 15.143 1.00 59.06 184 ALA A N 1
ATOM 1277 C CA . ALA A 1 184 ? -31.104 -9.242 16.027 1.00 59.06 184 ALA A CA 1
ATOM 1278 C C . ALA A 1 184 ? -32.357 -9.155 16.907 1.00 59.06 184 ALA A C 1
ATOM 1280 O O . ALA A 1 184 ? -32.487 -8.259 17.739 1.00 59.06 184 ALA A O 1
ATOM 1281 N N . TRP A 1 185 ? -33.309 -10.060 16.670 1.00 62.28 185 TRP A N 1
ATOM 1282 C CA . TRP A 1 185 ? -34.530 -10.209 17.460 1.00 62.28 185 TRP A CA 1
ATOM 1283 C C . TRP A 1 185 ? -34.269 -10.220 18.980 1.00 62.28 185 TRP A C 1
ATOM 1285 O O . TRP A 1 185 ? -35.070 -9.628 19.705 1.00 62.28 185 TRP A O 1
ATOM 1295 N N . PRO A 1 186 ? -33.134 -10.763 19.484 1.00 63.75 186 PRO A N 1
ATOM 1296 C CA . PRO A 1 186 ? -32.760 -10.622 20.891 1.00 63.75 186 PRO A CA 1
ATOM 1297 C C . PRO A 1 186 ? -32.623 -9.167 21.355 1.00 63.75 186 PRO A C 1
ATOM 1299 O O . PRO A 1 186 ? -33.045 -8.827 22.457 1.00 63.75 186 PRO A O 1
ATOM 1302 N N . THR A 1 187 ? -32.076 -8.285 20.519 1.00 69.25 187 THR A N 1
ATOM 1303 C CA . THR A 1 187 ? -31.847 -6.878 20.864 1.00 69.25 187 THR A CA 1
ATOM 1304 C C . THR A 1 187 ? -33.163 -6.111 20.945 1.00 69.25 187 THR A C 1
ATOM 1306 O O . THR A 1 187 ? -33.345 -5.302 21.849 1.00 69.25 187 THR A O 1
ATOM 1309 N N . LEU A 1 188 ? -34.118 -6.399 20.053 1.00 72.06 188 LEU A N 1
ATOM 1310 C CA . LEU A 1 188 ? -35.448 -5.786 20.102 1.00 72.06 188 LEU A CA 1
ATOM 1311 C C . LEU A 1 188 ? -36.234 -6.237 21.345 1.00 72.06 188 LEU A C 1
ATOM 1313 O O . LEU A 1 188 ? -36.873 -5.411 21.996 1.00 72.06 188 LEU A O 1
ATOM 1317 N N . LEU A 1 189 ? -36.139 -7.520 21.710 1.00 76.56 189 LEU A N 1
ATOM 1318 C CA . LEU A 1 189 ? -36.762 -8.063 22.921 1.00 76.56 189 LEU A CA 1
ATOM 1319 C C . LEU A 1 189 ? -36.136 -7.505 24.203 1.00 76.56 189 LEU A C 1
ATOM 1321 O O . LEU A 1 189 ? -36.865 -7.204 25.142 1.00 76.56 189 LEU A O 1
ATOM 1325 N N . LEU A 1 190 ? -34.816 -7.306 24.241 1.00 77.19 190 LEU A N 1
ATOM 1326 C CA . LEU A 1 190 ? -34.146 -6.662 25.375 1.00 77.19 190 LEU A CA 1
ATOM 1327 C C . LEU A 1 190 ? -34.571 -5.199 25.538 1.00 77.19 190 LEU A C 1
ATOM 1329 O O . LEU A 1 190 ? -34.796 -4.752 26.661 1.00 77.19 190 LEU A O 1
ATOM 1333 N N . ILE A 1 191 ? -34.732 -4.460 24.437 1.00 80.25 191 ILE A N 1
ATOM 1334 C CA . ILE A 1 191 ? -35.163 -3.056 24.481 1.00 80.25 191 ILE A CA 1
ATOM 1335 C C . ILE A 1 191 ? -36.633 -2.949 24.915 1.00 80.25 191 ILE A C 1
ATOM 1337 O O . ILE A 1 191 ? -36.958 -2.151 25.797 1.00 80.25 191 ILE A O 1
ATOM 1341 N N . LEU A 1 192 ? -37.529 -3.767 24.353 1.00 80.69 192 LEU A N 1
ATOM 1342 C CA . LEU A 1 192 ? -38.947 -3.779 24.737 1.00 80.69 192 LEU A CA 1
ATOM 1343 C C . LEU A 1 192 ? -39.161 -4.314 26.161 1.00 80.69 192 LEU A C 1
ATOM 1345 O O . LEU A 1 192 ? -39.926 -3.738 26.930 1.00 80.69 192 LEU A O 1
ATOM 1349 N N . GLY A 1 193 ? -38.446 -5.371 26.548 1.00 84.25 193 GLY A N 1
ATOM 1350 C CA . GLY A 1 193 ? -38.502 -5.926 27.900 1.00 84.25 193 GLY A CA 1
ATOM 1351 C C . GLY A 1 193 ? -37.954 -4.958 28.948 1.00 84.25 193 GLY A C 1
ATOM 1352 O O . GLY A 1 193 ? -38.591 -4.737 29.976 1.00 84.25 193 GLY A O 1
ATOM 1353 N N . GLY A 1 194 ? -36.815 -4.316 28.667 1.00 81.38 194 GLY A N 1
ATOM 1354 C CA . GLY A 1 194 ? -36.216 -3.319 29.555 1.00 81.38 194 GLY A CA 1
ATOM 1355 C C . GLY A 1 194 ? -37.086 -2.074 29.728 1.00 81.38 194 GLY A C 1
ATOM 1356 O O . GLY A 1 194 ? -37.220 -1.568 30.840 1.00 81.38 194 GLY A O 1
ATOM 1357 N N . THR A 1 195 ? -37.739 -1.608 28.658 1.00 83.38 195 THR A N 1
ATOM 1358 C CA . THR A 1 195 ? -38.668 -0.467 28.736 1.00 83.38 195 THR A CA 1
ATOM 1359 C C . THR A 1 195 ? -39.952 -0.811 29.492 1.00 83.38 195 THR A C 1
ATOM 1361 O O . THR A 1 195 ? -40.392 -0.007 30.310 1.00 83.38 195 THR A O 1
ATOM 1364 N N . ALA A 1 196 ? -40.512 -2.011 29.316 1.00 83.75 196 ALA A N 1
ATOM 1365 C CA . ALA A 1 196 ? -41.683 -2.458 30.073 1.00 83.75 196 ALA A CA 1
ATOM 1366 C C . ALA A 1 196 ? -41.405 -2.564 31.584 1.00 83.75 196 ALA A C 1
ATOM 1368 O O . ALA A 1 196 ? -42.221 -2.120 32.391 1.00 83.75 196 ALA A O 1
ATOM 1369 N N . LEU A 1 197 ? -40.234 -3.084 31.970 1.00 83.88 197 LEU A N 1
ATOM 1370 C CA . LEU A 1 197 ? -39.803 -3.166 33.371 1.00 83.88 197 LEU A CA 1
ATOM 1371 C C . LEU A 1 197 ? -39.603 -1.783 34.001 1.00 83.88 197 LEU A C 1
ATOM 1373 O O . LEU A 1 197 ? -39.996 -1.569 35.146 1.00 83.88 197 LEU A O 1
ATOM 1377 N N . LEU A 1 198 ? -39.050 -0.831 33.245 1.00 82.12 198 LEU A N 1
ATOM 1378 C CA . LEU A 1 198 ? -38.900 0.557 33.687 1.00 82.12 198 LEU A CA 1
ATOM 1379 C C . LEU A 1 198 ? -40.253 1.237 33.919 1.00 82.12 198 LEU A C 1
ATOM 1381 O O . LEU A 1 198 ? -40.414 1.946 34.906 1.00 82.12 198 LEU A O 1
ATOM 1385 N N . ILE A 1 199 ? -41.230 1.003 33.037 1.00 80.62 199 ILE A N 1
ATOM 1386 C CA . ILE A 1 199 ? -42.580 1.570 33.163 1.00 80.62 199 ILE A CA 1
ATOM 1387 C C . ILE A 1 199 ? -43.318 0.952 34.356 1.00 80.62 199 ILE A C 1
ATOM 1389 O O . ILE A 1 199 ? -43.921 1.687 35.136 1.00 80.62 199 ILE A O 1
ATOM 1393 N N . LEU A 1 200 ? -43.235 -0.371 34.544 1.00 82.50 200 LEU A N 1
ATOM 1394 C CA . LEU A 1 200 ? -43.840 -1.036 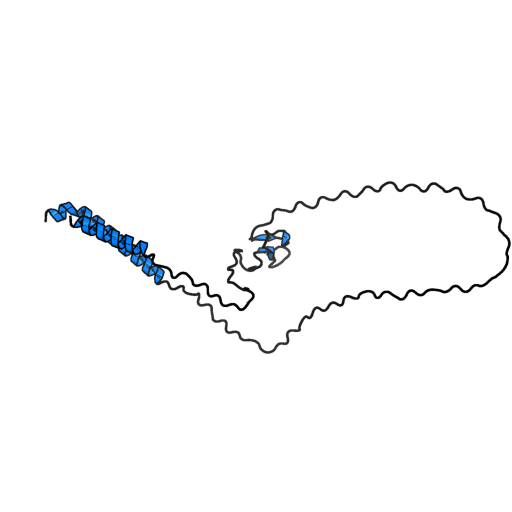35.703 1.00 82.50 200 LEU A CA 1
ATOM 1395 C C . LEU A 1 200 ? -43.205 -0.576 37.020 1.00 82.50 200 LEU A C 1
ATOM 1397 O O . LEU A 1 200 ? -43.921 -0.315 37.980 1.00 82.50 200 LEU A O 1
ATOM 1401 N N . GLY A 1 201 ? -41.879 -0.416 37.049 1.00 76.81 201 GLY A N 1
ATOM 1402 C CA . GLY A 1 201 ? -41.161 0.107 38.212 1.00 76.81 201 GLY A CA 1
ATOM 1403 C C . GLY A 1 201 ? -41.456 1.577 38.525 1.00 76.81 201 GLY A C 1
ATOM 1404 O O . GLY A 1 201 ? -41.173 2.020 39.629 1.00 76.81 201 GLY A O 1
ATOM 1405 N N . PHE A 1 202 ? -42.021 2.333 37.579 1.00 76.19 202 PHE A N 1
ATOM 1406 C CA . PHE A 1 202 ? -42.460 3.715 37.794 1.00 76.19 202 PHE A CA 1
ATOM 1407 C C . PHE A 1 202 ? -43.939 3.820 38.211 1.00 76.19 202 PHE A C 1
ATOM 1409 O O . PHE A 1 202 ? -44.374 4.881 38.658 1.00 76.19 202 PHE A O 1
ATOM 1416 N N . ALA A 1 203 ? -44.718 2.751 38.008 1.00 69.38 203 ALA A N 1
ATOM 1417 C CA . ALA A 1 203 ? -46.148 2.683 38.318 1.00 69.38 203 ALA A CA 1
ATOM 1418 C C . ALA A 1 203 ? -46.451 2.077 39.703 1.00 69.38 203 ALA A C 1
ATOM 1420 O O . ALA A 1 203 ? -47.552 2.281 40.218 1.00 69.38 203 ALA A O 1
ATOM 1421 N N . LEU A 1 204 ? -45.493 1.342 40.277 1.00 62.72 204 LEU A N 1
ATOM 1422 C CA . LEU A 1 204 ? -45.470 0.863 41.666 1.00 62.72 204 LEU A CA 1
ATOM 1423 C C . LEU A 1 204 ? -44.807 1.899 42.584 1.00 62.72 204 LEU A C 1
ATOM 1425 O O . LEU A 1 204 ? -45.294 2.048 43.727 1.00 62.72 204 LEU A O 1
#